Protein AF-0000000066094044 (afdb_homodimer)

pLDDT: mean 86.29, std 18.79, range [37.88, 98.88]

Secondary structure (DSSP, 8-state):
--HHHHHHHHHHHHHHHHHHHHHHTT-HHHHHHHHHHHHHHHHHHHHHHHHTT---HHHHHHHHHHHIIIIIIHHHHHHHHHTGGGSTTHHHHHHHHHHHHHHHHHHHHHHHHTT----BS--HHHHHHHHHHHHTT--HHHHHHHHHHHHHHHHS--B---HHHHHHHHHHHHHH-/--HHHHHHHHHHHHHHHHHHHHHHTT-HHHHHHHHHHHHHHHHHHHHHHHHTT---HHHHHHHHHHHIIIIIIHHHHHHHHHTGGGSTTHHHHHHHHHHHHHHHHHHHHHHHHTT----BS--HHHHHHHHHHHHTT--HHHHHHHHHHHHHHHHS--B---HHHHHHHHHHHHHH-

Radius of gyration: 19.98 Å; Cα contacts (8 Å, |Δi|>4): 552; chains: 2; bounding box: 44×56×62 Å

Solvent-accessible surface area (backbone atoms only — not comparable to full-atom values): 17127 Å² total; per-residue (Å²): 128,66,57,60,32,47,52,32,30,50,49,14,29,50,22,10,54,48,15,44,52,28,42,49,70,67,32,60,69,60,18,52,51,23,35,52,51,17,49,52,29,47,54,47,20,55,50,44,17,60,75,64,67,40,76,42,72,59,46,50,42,44,40,51,54,19,46,38,42,24,26,17,46,28,33,28,54,47,31,31,73,63,27,20,66,78,38,75,71,56,21,58,48,35,30,50,47,31,28,50,28,38,49,50,33,51,32,50,46,58,56,36,59,74,70,50,86,76,62,66,18,53,55,53,64,58,46,19,50,50,47,49,59,46,34,74,66,62,41,40,65,61,35,45,52,47,38,48,51,49,24,48,44,25,60,33,79,52,73,40,84,52,62,65,55,55,48,49,50,46,50,52,52,50,67,73,94,127,67,56,61,33,45,51,34,29,50,52,14,28,50,21,10,53,48,15,45,53,28,41,50,72,67,32,60,68,60,18,51,51,23,35,52,52,17,49,53,29,46,55,47,20,55,51,43,18,59,76,66,67,40,74,44,72,61,47,52,44,45,42,49,54,20,45,38,42,23,26,17,45,27,33,27,53,47,32,30,73,61,28,21,65,78,38,75,71,56,21,59,50,34,28,50,47,30,28,49,26,38,48,50,32,50,30,51,46,59,57,36,59,73,71,51,86,77,60,65,18,51,56,53,63,58,47,19,51,51,47,48,59,46,34,71,66,61,40,39,65,62,35,46,53,49,39,47,52,49,23,48,44,23,61,33,79,52,74,40,83,53,61,63,54,55,48,48,51,48,50,53,50,52,68,74,94

Foldseek 3Di:
DPCVLVVLLVQLLVLLVVLVVCVVVPNLVSNLVSLVVSLVSLVVSVVVCVVVVVDDLVSLVSNLNSLLSSQQQSLLSSLCSQALVVPPPLSVVLSVLRSVLSNVLSVVCSVVVVPPPQNFFDDSSVLSNVLSVQSVVNYNVSSSVSSVVSSCRSNDRPRDDPPPVVVVVVVVVVVVD/DPCVLVVLLVQLLVLLVVLVVCVVVPNLVSNLVSLVVSLVSLVVSVVVCVVVVVDDLVSLVSNLNSLLSSQQQSLLSSLCSQALVVPPPLSVVLSVLRSVLSNVLSVVVSVVVVPPPQNFFDDSSVLSNVLSVQSVVNYNVSSSVSSVVSSCRSNDRHRDDPPVVVVVVVVVVVVVD

InterPro domains:
  IPR000462 CDP-alcohol phosphatidyltransferase [PF01066] (4-140)
  IPR004533 CDP-diacylglycerol--serine O-phosphatidyltransferase [TIGR00473] (9-161)
  IPR043130 CDP-alcohol phosphatidyltransferase, transmembrane domain [G3DSA:1.20.120.1760] (1-161)
  IPR048254 CDP-alcohol phosphatidyltransferase, conserved site [PS00379] (45-67)
  IPR050324 CDP-alcohol phosphatidyltransferase class-I [PTHR14269] (3-135)

Organism: Bacillus subtilis (strain 168) (NCBI:txid224308)

Nearest PDB structures (foldseek):
  7b1k-assembly1_A  TM=8.646E-01  e=6.338E-07  Methanocaldococcus jannaschii DSM 2661
  6wmv-assembly1_A  TM=7.191E-01  e=2.765E-02  Archaeoglobus fulgidus
  6h59-assembly1_A  TM=6.937E-01  e=4.914E-02  Mycobacterium tuberculosis H37Rv
  6wm5-assembly1_A  TM=7.161E-01  e=1.008E-01  Archaeoglobus fulgidus
  6wmv-assembly1_C  TM=7.120E-01  e=1.164E-01  Archaeoglobus fulgidus

Sequence (354 aa):
MNYIPCMITIGNFICGLLAIHSLLYHNIHSAVLFIFTGMFLDFFDGMAARKLNAVSDMGRELDSFADLVTFGVAPSMLAYSVALYTLPFIGILCALTYSICGMLRLSKFNIEQSKLPTFIGMPIPFAGMCLVILSFTYNPILLAIGTCGLSYLMVSKIKFPHFKKHAAENLESGRWNMNYIPCMITIGNFICGLLAIHSLLYHNIHSAVLFIFTGMFLDFFDGMAARKLNAVSDMGRELDSFADLVTFGVAPSMLAYSVALYTLPFIGILCALTYSICGMLRLSKFNIEQSKLPTFIGMPIPFAGMCLVILSFTYNPILLAIGTCGLSYLMVSKIKFPHFKKHAAENLESGRWN

Structure (mmCIF, N/CA/C/O backbone):
data_AF-0000000066094044-model_v1
#
loop_
_entity.id
_entity.type
_entity.pdbx_description
1 polymer 'CDP-diacylglycerol--serine O-phosphatidyltransferase'
#
loop_
_atom_site.group_PDB
_atom_site.id
_atom_site.type_symbol
_atom_site.label_atom_id
_atom_site.label_alt_id
_atom_site.label_comp_id
_atom_site.label_asym_id
_atom_site.label_entity_id
_atom_site.label_seq_id
_atom_site.pdbx_PDB_ins_code
_atom_site.Cartn_x
_atom_site.Cartn_y
_atom_site.Cartn_z
_atom_site.occupancy
_atom_site.B_iso_or_equiv
_atom_site.auth_seq_id
_atom_site.auth_comp_id
_atom_site.auth_asym_id
_atom_site.auth_atom_id
_atom_site.pdbx_PDB_model_num
ATOM 1 N N . MET A 1 1 ? -13.07 21.734 -4.461 1 50.41 1 MET A N 1
ATOM 2 C CA . MET A 1 1 ? -11.922 20.844 -4.566 1 50.41 1 MET A CA 1
ATOM 3 C C . MET A 1 1 ? -11.781 20.297 -5.984 1 50.41 1 MET A C 1
ATOM 5 O O . MET A 1 1 ? -12.758 19.812 -6.562 1 50.41 1 MET A O 1
ATOM 9 N N . ASN A 1 2 ? -10.891 20.828 -6.793 1 64.19 2 ASN A N 1
ATOM 10 C CA . ASN A 1 2 ? -10.734 20.312 -8.148 1 64.19 2 ASN A CA 1
ATOM 11 C C . ASN A 1 2 ? -10.453 18.812 -8.148 1 64.19 2 ASN A C 1
ATOM 13 O O . ASN A 1 2 ? -9.469 18.359 -7.559 1 64.19 2 ASN A O 1
ATOM 17 N N . TYR A 1 3 ? -11.438 18.016 -8.508 1 83.31 3 TYR A N 1
ATOM 18 C CA . TYR A 1 3 ? -11.555 16.562 -8.398 1 83.31 3 TYR A CA 1
ATOM 19 C C . TYR A 1 3 ? -10.719 15.867 -9.453 1 83.31 3 TYR A C 1
ATOM 21 O O . TYR A 1 3 ? -10.43 14.672 -9.336 1 83.31 3 TYR A O 1
ATOM 29 N N . ILE A 1 4 ? -10.203 16.703 -10.367 1 84.81 4 ILE A N 1
ATOM 30 C CA . ILE A 1 4 ? -9.555 16.078 -11.516 1 84.81 4 ILE A CA 1
ATOM 31 C C . ILE A 1 4 ? -8.227 15.461 -11.094 1 84.81 4 ILE A C 1
ATOM 33 O O . ILE A 1 4 ? -7.996 14.273 -11.305 1 84.81 4 ILE A O 1
ATOM 37 N N . PRO A 1 5 ? -7.445 16.266 -10.445 1 87.25 5 PRO A N 1
ATOM 38 C CA . PRO A 1 5 ? -6.184 15.664 -10.023 1 87.25 5 PRO A CA 1
ATOM 39 C C . PRO A 1 5 ? -6.379 14.477 -9.094 1 87.25 5 PRO A C 1
ATOM 41 O O . PRO A 1 5 ? -5.648 13.484 -9.18 1 87.25 5 PRO A O 1
ATOM 44 N N . CYS A 1 6 ? -7.355 14.492 -8.25 1 91.88 6 CYS A N 1
ATOM 45 C CA . CYS A 1 6 ? -7.625 13.406 -7.316 1 91.88 6 CYS A CA 1
ATOM 46 C C . CYS A 1 6 ? -8.062 12.148 -8.055 1 91.88 6 CYS A C 1
ATOM 48 O O . CYS A 1 6 ? -7.672 11.039 -7.688 1 91.88 6 CYS A O 1
ATOM 50 N N . MET A 1 7 ? -8.828 12.359 -9.094 1 93.62 7 MET A N 1
ATOM 51 C CA . MET A 1 7 ? -9.297 11.219 -9.883 1 93.62 7 MET A CA 1
ATOM 52 C C . MET A 1 7 ? -8.133 10.555 -10.617 1 93.62 7 MET A C 1
ATOM 54 O O . MET A 1 7 ? -8.078 9.328 -10.719 1 93.62 7 MET A O 1
ATOM 58 N N . ILE A 1 8 ? -7.23 11.32 -11.102 1 95.44 8 ILE A N 1
ATOM 59 C CA . ILE A 1 8 ? -6.059 10.789 -11.797 1 95.44 8 ILE A CA 1
ATOM 60 C C . ILE A 1 8 ? -5.184 10.023 -10.805 1 95.44 8 ILE A C 1
ATOM 62 O O . ILE A 1 8 ? -4.672 8.945 -11.125 1 95.44 8 ILE A O 1
ATOM 66 N N . THR A 1 9 ? -5.07 10.57 -9.594 1 96.81 9 THR A N 1
ATOM 67 C CA . THR A 1 9 ? -4.293 9.914 -8.547 1 96.81 9 THR A CA 1
ATOM 68 C C . THR A 1 9 ? -4.91 8.562 -8.188 1 96.81 9 THR A C 1
ATOM 70 O O . THR A 1 9 ? -4.195 7.578 -7.992 1 96.81 9 THR A O 1
ATOM 73 N N . ILE A 1 10 ? -6.254 8.539 -8.125 1 97.75 10 ILE A N 1
ATOM 74 C CA . ILE A 1 10 ? -6.945 7.281 -7.863 1 97.75 10 ILE A CA 1
ATOM 75 C C . ILE A 1 10 ? -6.66 6.289 -8.992 1 97.75 10 ILE A C 1
ATOM 77 O O . ILE A 1 10 ? -6.488 5.094 -8.742 1 97.75 10 ILE A O 1
ATOM 81 N N . GLY A 1 11 ? -6.613 6.773 -10.211 1 98.19 11 GLY A N 1
ATOM 82 C CA . GLY A 1 11 ? -6.203 5.938 -11.328 1 98.19 11 GLY A CA 1
ATOM 83 C C . GLY A 1 11 ? -4.828 5.328 -11.148 1 98.19 11 GLY A C 1
ATOM 84 O O . GLY A 1 11 ? -4.621 4.148 -11.445 1 98.19 11 GLY A O 1
ATOM 85 N N . ASN A 1 12 ? -3.855 6.148 -10.727 1 98.44 12 ASN A N 1
ATOM 86 C CA . ASN A 1 12 ? -2.521 5.652 -10.406 1 98.44 12 ASN A CA 1
ATOM 87 C C . ASN A 1 12 ? -2.574 4.539 -9.359 1 98.44 12 ASN A C 1
ATOM 89 O O . ASN A 1 12 ? -1.95 3.492 -9.531 1 98.44 12 ASN A O 1
ATOM 93 N N . PHE A 1 13 ? -3.363 4.762 -8.328 1 98.69 13 PHE A N 1
ATOM 94 C CA . PHE A 1 13 ? -3.518 3.777 -7.262 1 98.69 13 PHE A CA 1
ATOM 95 C C . PHE A 1 13 ? -4.09 2.473 -7.805 1 98.69 13 PHE A C 1
ATOM 97 O O . PHE A 1 13 ? -3.604 1.39 -7.473 1 98.69 13 PHE A O 1
ATOM 104 N N . ILE A 1 14 ? -5.059 2.547 -8.641 1 98.81 14 ILE A N 1
ATOM 105 C CA . ILE A 1 14 ? -5.684 1.385 -9.266 1 98.81 14 ILE A CA 1
ATOM 106 C C . ILE A 1 14 ? -4.645 0.617 -10.078 1 98.81 14 ILE A C 1
ATOM 108 O O . ILE A 1 14 ? -4.609 -0.615 -10.047 1 98.81 14 ILE A O 1
ATOM 112 N N . CYS A 1 15 ? -3.832 1.297 -10.797 1 98.81 15 CYS A N 1
ATOM 113 C CA . CYS A 1 15 ? -2.779 0.647 -11.57 1 98.81 15 CYS A CA 1
ATOM 114 C C . CYS A 1 15 ? -1.848 -0.146 -10.664 1 98.81 15 CYS A C 1
ATOM 116 O O . CYS A 1 15 ? -1.45 -1.264 -11 1 98.81 15 CYS A O 1
ATOM 118 N N . GLY A 1 16 ? -1.492 0.469 -9.523 1 98.81 16 GLY A N 1
ATOM 119 C CA . GLY A 1 16 ? -0.676 -0.249 -8.562 1 98.81 16 GLY A CA 1
ATOM 120 C C . GLY A 1 16 ? -1.328 -1.523 -8.062 1 98.81 16 GLY A C 1
ATOM 121 O O . GLY A 1 16 ? -0.684 -2.572 -7.992 1 98.81 16 GLY A O 1
ATOM 122 N N . LEU A 1 17 ? -2.611 -1.467 -7.719 1 98.81 17 LEU A N 1
ATOM 123 C CA . LEU A 1 17 ? -3.359 -2.627 -7.246 1 98.81 17 LEU A CA 1
ATOM 124 C C . LEU A 1 17 ? -3.434 -3.701 -8.328 1 98.81 17 LEU A C 1
ATOM 126 O O . LEU A 1 17 ? -3.258 -4.887 -8.047 1 98.81 17 LEU A O 1
ATOM 130 N N . LEU A 1 18 ? -3.668 -3.264 -9.516 1 98.69 18 LEU A N 1
ATOM 131 C CA . LEU A 1 18 ? -3.775 -4.203 -10.625 1 98.69 18 LEU A CA 1
ATOM 132 C C . LEU A 1 18 ? -2.424 -4.844 -10.93 1 98.69 18 LEU A C 1
ATOM 134 O O . LEU A 1 18 ? -2.359 -6.004 -11.344 1 98.69 18 LEU A O 1
ATOM 138 N N . ALA A 1 19 ? -1.365 -4.051 -10.766 1 98.81 19 ALA A N 1
ATOM 139 C CA . ALA A 1 19 ? -0.035 -4.637 -10.914 1 98.81 19 ALA A CA 1
ATOM 140 C C . ALA A 1 19 ? 0.173 -5.785 -9.93 1 98.81 19 ALA A C 1
ATOM 142 O O . ALA A 1 19 ? 0.632 -6.863 -10.32 1 98.81 19 ALA A O 1
ATOM 143 N N . ILE A 1 20 ? -0.191 -5.594 -8.688 1 98.56 20 ILE A N 1
ATOM 144 C CA . ILE A 1 20 ? -0.069 -6.629 -7.668 1 98.56 20 ILE A CA 1
ATOM 145 C C . ILE A 1 20 ? -0.978 -7.805 -8.016 1 98.56 20 ILE A C 1
ATOM 147 O O . ILE A 1 20 ? -0.569 -8.969 -7.918 1 98.56 20 ILE A O 1
ATOM 151 N N . HIS A 1 21 ? -2.172 -7.461 -8.461 1 97.56 21 HIS A N 1
ATOM 152 C CA . HIS A 1 21 ? -3.102 -8.5 -8.891 1 97.56 21 HIS A CA 1
ATOM 153 C C . HIS A 1 21 ? -2.506 -9.344 -10.016 1 97.56 21 HIS A C 1
ATOM 155 O O . HIS A 1 21 ? -2.629 -10.57 -10.008 1 97.56 21 HIS A O 1
ATOM 161 N N . SER A 1 22 ? -1.901 -8.727 -10.984 1 98.19 22 SER A N 1
ATOM 162 C CA . SER A 1 22 ? -1.275 -9.438 -12.094 1 98.19 22 SER A CA 1
ATOM 163 C C . SER A 1 22 ? -0.202 -10.398 -11.609 1 98.19 22 SER A C 1
ATOM 165 O O . SER A 1 22 ? -0.035 -11.484 -12.164 1 98.19 22 SER A O 1
ATOM 167 N N . LEU A 1 23 ? 0.478 -10 -10.578 1 98.12 23 LEU A N 1
ATOM 168 C CA . LEU A 1 23 ? 1.57 -10.812 -10.055 1 98.12 23 LEU A CA 1
ATOM 169 C C . LEU A 1 23 ? 1.034 -12.039 -9.328 1 98.12 23 LEU A C 1
ATOM 171 O O . LEU A 1 23 ? 1.738 -13.047 -9.188 1 98.12 23 LEU A O 1
ATOM 175 N N . LEU A 1 24 ? -0.269 -12.008 -8.805 1 95.94 24 LEU A N 1
ATOM 176 C CA . LEU A 1 24 ? -0.899 -13.172 -8.188 1 95.94 24 LEU A CA 1
ATOM 177 C C . LEU A 1 24 ? -1.004 -14.32 -9.188 1 95.94 24 LEU A C 1
ATOM 179 O O . LEU A 1 24 ? -1.017 -15.484 -8.789 1 95.94 24 LEU A O 1
ATOM 183 N N . TYR A 1 25 ? -1.048 -13.961 -10.445 1 94.88 25 TYR A N 1
ATOM 184 C CA . TYR A 1 25 ? -1.154 -14.969 -11.5 1 94.88 25 TYR A CA 1
ATOM 185 C C . TYR A 1 25 ? 0.136 -15.047 -12.305 1 94.88 25 TYR A C 1
ATOM 187 O O . TYR A 1 25 ? 0.138 -15.547 -13.438 1 94.88 25 TYR A O 1
ATOM 195 N N . HIS A 1 26 ? 1.149 -14.438 -11.859 1 95.5 26 HIS A N 1
ATOM 196 C CA . HIS A 1 26 ? 2.502 -14.484 -12.406 1 95.5 26 HIS A CA 1
ATOM 197 C C . HIS A 1 26 ? 2.553 -13.898 -13.812 1 95.5 26 HIS A C 1
ATOM 199 O O . HIS A 1 26 ? 3.305 -14.375 -14.664 1 95.5 26 HIS A O 1
ATOM 205 N N . ASN A 1 27 ? 1.646 -12.977 -14 1 97.69 27 ASN A N 1
ATOM 206 C CA . ASN A 1 27 ? 1.696 -12.219 -15.25 1 97.69 27 ASN A CA 1
ATOM 207 C C . ASN A 1 27 ? 2.586 -10.984 -15.117 1 97.69 27 ASN A C 1
ATOM 209 O O . ASN A 1 27 ? 2.098 -9.891 -14.828 1 97.69 27 ASN A O 1
ATOM 213 N N . ILE A 1 28 ? 3.854 -11.195 -15.438 1 97.94 28 ILE A N 1
ATOM 214 C CA . ILE A 1 28 ? 4.875 -10.172 -15.25 1 97.94 28 ILE A CA 1
ATOM 215 C C . ILE A 1 28 ? 4.645 -9.023 -16.234 1 97.94 28 ILE A C 1
ATOM 217 O O . ILE A 1 28 ? 4.762 -7.852 -15.859 1 97.94 28 ILE A O 1
ATOM 221 N N . HIS A 1 29 ? 4.254 -9.383 -17.484 1 97.88 29 HIS A N 1
ATOM 222 C CA . HIS A 1 29 ? 4.066 -8.375 -18.516 1 97.88 29 HIS A CA 1
ATOM 223 C C . HIS A 1 29 ? 2.98 -7.379 -18.125 1 97.88 29 HIS A C 1
ATOM 225 O O . HIS A 1 29 ? 3.186 -6.164 -18.203 1 97.88 29 HIS A O 1
ATOM 231 N N . SER A 1 30 ? 1.828 -7.859 -17.688 1 98.44 30 SER A N 1
ATOM 232 C CA . SER A 1 30 ? 0.734 -6.984 -17.281 1 98.44 30 SER A CA 1
ATOM 233 C C . SER A 1 30 ? 1.126 -6.141 -16.078 1 98.44 30 SER A C 1
ATOM 235 O O . SER A 1 30 ? 0.749 -4.973 -15.977 1 98.44 30 SER A O 1
ATOM 237 N N . ALA A 1 31 ? 1.854 -6.746 -15.141 1 98.69 31 ALA A N 1
ATOM 238 C CA . ALA A 1 31 ?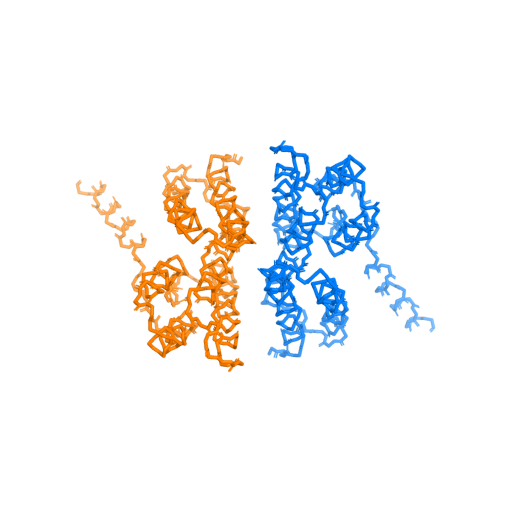 2.293 -6.012 -13.961 1 98.69 31 ALA A CA 1
ATOM 239 C C . ALA A 1 31 ? 3.154 -4.812 -14.344 1 98.69 31 ALA A C 1
ATOM 241 O O . ALA A 1 31 ? 2.947 -3.703 -13.844 1 98.69 31 ALA A O 1
ATOM 242 N N . VAL A 1 32 ? 4.062 -5.039 -15.258 1 98.56 32 VAL A N 1
ATOM 243 C CA . VAL A 1 32 ? 4.961 -3.982 -15.711 1 98.56 32 VAL A CA 1
ATOM 244 C C . VAL A 1 32 ? 4.152 -2.883 -16.406 1 98.56 32 VAL A C 1
ATOM 246 O O . VAL A 1 32 ? 4.379 -1.694 -16.156 1 98.56 32 VAL A O 1
ATOM 249 N N . LEU A 1 33 ? 3.248 -3.285 -17.219 1 98.62 33 LEU A N 1
ATOM 250 C CA . LEU A 1 33 ? 2.412 -2.328 -17.938 1 98.62 33 LEU A CA 1
ATOM 251 C C . LEU A 1 33 ? 1.634 -1.45 -16.969 1 98.62 33 LEU A C 1
ATOM 253 O O . LEU A 1 33 ? 1.537 -0.236 -17.156 1 98.62 33 LEU A O 1
ATOM 257 N N . PHE A 1 34 ? 1.088 -2.033 -15.93 1 98.81 34 PHE A N 1
ATOM 258 C CA . PHE A 1 34 ? 0.302 -1.281 -14.961 1 98.81 34 PHE A CA 1
ATOM 259 C C . PHE A 1 34 ? 1.189 -0.328 -14.164 1 98.81 34 PHE A C 1
ATOM 261 O O . PHE A 1 34 ? 0.784 0.794 -13.859 1 98.81 34 PHE A O 1
ATOM 268 N N . ILE A 1 35 ? 2.432 -0.787 -13.805 1 98.69 35 ILE A N 1
ATOM 269 C CA . ILE A 1 35 ? 3.34 0.085 -13.062 1 98.69 35 ILE A CA 1
ATOM 270 C C . ILE A 1 35 ? 3.705 1.294 -13.93 1 98.69 35 ILE A C 1
ATOM 272 O O . ILE A 1 35 ? 3.68 2.432 -13.453 1 98.69 35 ILE A O 1
ATOM 276 N N . PHE A 1 36 ? 3.953 1.054 -15.219 1 98.31 36 PHE A N 1
ATOM 277 C CA . PHE A 1 36 ? 4.309 2.139 -16.125 1 98.31 36 PHE A CA 1
ATOM 278 C C . PHE A 1 36 ? 3.123 3.072 -16.344 1 98.31 36 PHE A C 1
ATOM 280 O O . PHE A 1 36 ? 3.287 4.293 -16.391 1 98.31 36 PHE A O 1
ATOM 287 N N . THR A 1 37 ? 1.974 2.516 -16.547 1 98.56 37 THR A N 1
ATOM 288 C CA . THR A 1 37 ? 0.775 3.336 -16.672 1 98.56 37 THR A CA 1
ATOM 289 C C . THR A 1 37 ? 0.553 4.188 -15.43 1 98.56 37 THR A C 1
ATOM 291 O O . THR A 1 37 ? 0.172 5.355 -15.531 1 98.56 37 THR A O 1
ATOM 294 N N . GLY A 1 38 ? 0.779 3.541 -14.242 1 98.38 38 GLY A N 1
ATOM 295 C CA . GLY A 1 38 ? 0.684 4.297 -13 1 98.38 38 GLY A CA 1
ATOM 296 C C . GLY A 1 38 ? 1.641 5.473 -12.945 1 98.38 38 GLY A C 1
ATOM 297 O O . GLY A 1 38 ? 1.287 6.543 -12.453 1 98.38 38 GLY A O 1
ATOM 298 N N . MET A 1 39 ? 2.838 5.273 -13.445 1 97.12 39 MET A N 1
ATOM 299 C CA . MET A 1 39 ? 3.818 6.352 -13.484 1 97.12 39 MET A CA 1
ATOM 300 C C . MET A 1 39 ? 3.334 7.5 -14.367 1 97.12 39 MET A C 1
ATOM 302 O O . MET A 1 39 ? 3.518 8.672 -14.023 1 97.12 39 MET A O 1
ATOM 306 N N . PHE A 1 40 ? 2.77 7.148 -15.469 1 96.94 40 PHE A N 1
ATOM 307 C CA . PHE A 1 40 ? 2.225 8.141 -16.375 1 96.94 40 PHE A CA 1
ATOM 308 C C . PHE A 1 40 ? 1.111 8.938 -15.711 1 96.94 40 PHE A C 1
ATOM 310 O O . PHE A 1 40 ? 1.066 10.172 -15.82 1 96.94 40 PHE A O 1
ATOM 317 N N . LEU A 1 41 ? 0.236 8.32 -15.047 1 97.38 41 LEU A N 1
ATOM 318 C CA . LEU A 1 41 ? -0.859 8.984 -14.344 1 97.38 41 LEU A CA 1
ATOM 319 C C . LEU A 1 41 ? -0.33 9.875 -13.227 1 97.38 41 LEU A C 1
ATOM 321 O O . LEU A 1 41 ? -0.852 10.969 -12.992 1 97.38 41 LEU A O 1
ATOM 325 N N . ASP A 1 42 ? 0.695 9.328 -12.57 1 95.56 42 ASP A N 1
ATOM 326 C CA . ASP A 1 42 ? 1.317 10.102 -11.5 1 95.56 42 ASP A CA 1
ATOM 327 C C . ASP A 1 42 ? 1.872 11.422 -12.039 1 95.56 42 ASP A C 1
ATOM 329 O O . ASP A 1 42 ? 1.696 12.477 -11.414 1 95.56 42 ASP A O 1
ATOM 333 N N . PHE A 1 43 ? 2.5 11.352 -13.148 1 91.88 43 PHE A N 1
ATOM 334 C CA . PHE A 1 43 ? 3.064 12.531 -13.805 1 91.88 43 PHE A CA 1
ATOM 335 C C . PHE A 1 43 ? 1.969 13.523 -14.172 1 91.88 43 PHE A C 1
ATOM 337 O O . PHE A 1 43 ? 2.113 14.727 -13.938 1 91.88 43 PHE A O 1
ATOM 344 N N . PHE A 1 44 ? 0.902 13.062 -14.586 1 92.38 44 PHE A N 1
ATOM 345 C CA . PHE A 1 44 ? -0.184 13.914 -15.055 1 92.38 44 PHE A CA 1
ATOM 346 C C . PHE A 1 44 ? -0.943 14.516 -13.883 1 92.38 44 PHE A C 1
ATOM 348 O O . PHE A 1 44 ? -1.428 15.648 -13.969 1 92.38 44 PHE A O 1
ATOM 355 N N . ASP A 1 45 ? -1.101 13.742 -12.859 1 89.88 45 ASP A N 1
ATOM 356 C CA . ASP A 1 45 ? -1.85 14.297 -11.742 1 89.88 45 ASP A CA 1
ATOM 357 C C . ASP A 1 45 ? -1.072 15.43 -11.07 1 89.88 45 ASP A C 1
ATOM 359 O O . ASP A 1 45 ? -1.666 16.406 -10.594 1 89.88 45 ASP A O 1
ATOM 363 N N . GLY A 1 46 ? 0.25 15.266 -11 1 84.75 46 GLY A N 1
ATOM 364 C CA . GLY A 1 46 ? 1.063 16.375 -10.508 1 84.75 46 GLY A CA 1
ATOM 365 C C . GLY A 1 46 ? 0.972 17.609 -11.367 1 84.75 46 GLY A C 1
ATOM 366 O O . GLY A 1 46 ? 0.812 18.719 -10.852 1 84.75 46 GLY A O 1
ATOM 367 N N . MET A 1 47 ? 1.026 17.438 -12.656 1 84.94 47 MET A N 1
ATOM 368 C CA . MET A 1 47 ? 0.931 18.547 -13.609 1 84.94 47 MET A CA 1
ATOM 369 C C . MET A 1 47 ? -0.439 19.219 -13.539 1 84.94 47 MET A C 1
ATOM 371 O O . MET A 1 47 ? -0.537 20.438 -13.508 1 84.94 47 MET A O 1
ATOM 375 N N . ALA A 1 48 ? -1.438 18.359 -13.438 1 82.94 48 ALA A N 1
ATOM 376 C CA . ALA A 1 48 ? -2.807 18.859 -13.375 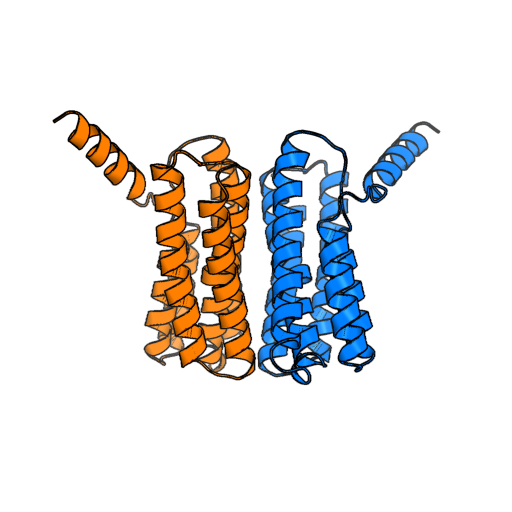1 82.94 48 ALA A CA 1
ATOM 377 C C . ALA A 1 48 ? -3.037 19.656 -12.086 1 82.94 48 ALA A C 1
ATOM 379 O O . ALA A 1 48 ? -3.695 20.703 -12.102 1 82.94 48 ALA A O 1
ATOM 380 N N . ALA A 1 49 ? -2.51 19.234 -11.031 1 81.25 49 ALA A N 1
ATOM 381 C CA . ALA A 1 49 ? -2.678 19.922 -9.75 1 81.25 49 ALA A CA 1
ATOM 382 C C . ALA A 1 49 ? -2.037 21.297 -9.781 1 81.25 49 ALA A C 1
ATOM 384 O O . ALA A 1 49 ? -2.604 22.266 -9.258 1 81.25 49 ALA A O 1
ATOM 385 N N . ARG A 1 50 ? -0.927 21.359 -10.445 1 81.38 50 ARG A N 1
ATOM 386 C CA . ARG A 1 50 ? -0.21 22.625 -10.531 1 81.38 50 ARG A CA 1
ATOM 387 C C . ARG A 1 50 ? -0.889 23.578 -11.523 1 81.38 50 ARG A C 1
ATOM 389 O O . ARG A 1 50 ? -1.091 24.75 -11.219 1 81.38 50 ARG A O 1
ATOM 396 N N . LYS A 1 51 ? -1.249 23.109 -12.586 1 84.88 51 LYS A N 1
ATOM 397 C CA . LYS A 1 51 ? -1.844 23.906 -13.648 1 84.88 51 LYS A CA 1
ATOM 398 C C . LYS A 1 51 ? -3.209 24.453 -13.227 1 84.88 51 LYS A C 1
ATOM 400 O O . LYS A 1 51 ? -3.574 25.578 -13.578 1 84.88 51 LYS A O 1
ATOM 405 N N . LEU A 1 52 ? -3.926 23.609 -12.484 1 85.31 52 LEU A N 1
ATOM 406 C CA . LEU A 1 52 ? -5.273 24 -12.078 1 85.31 52 LEU A CA 1
ATOM 407 C C . LEU A 1 52 ? -5.258 24.688 -10.719 1 85.31 52 LEU A C 1
ATOM 409 O O . LEU A 1 52 ? -6.312 25.016 -10.172 1 85.31 52 LEU A O 1
ATOM 413 N N . ASN A 1 53 ? -4.074 24.844 -10.188 1 81.38 53 ASN A N 1
ATOM 414 C CA . ASN A 1 53 ? -3.93 25.406 -8.852 1 81.38 53 ASN A CA 1
ATOM 415 C C . ASN A 1 53 ? -4.762 24.641 -7.832 1 81.38 53 ASN A C 1
ATOM 417 O O . ASN A 1 53 ? -5.48 25.234 -7.027 1 81.38 53 ASN A O 1
ATOM 421 N N . ALA A 1 54 ? -4.844 23.469 -7.992 1 79.25 54 ALA A N 1
ATOM 422 C CA . ALA A 1 54 ? -5.664 22.578 -7.16 1 79.25 54 ALA A CA 1
ATOM 423 C C . ALA A 1 54 ? -4.793 21.75 -6.223 1 79.25 54 ALA A C 1
ATOM 425 O O . ALA A 1 54 ? -5.09 20.578 -5.965 1 79.25 54 ALA A O 1
ATOM 426 N N . VAL A 1 55 ? -3.68 22.344 -5.867 1 76.06 55 VAL A N 1
ATOM 427 C CA . VAL A 1 55 ? -2.852 21.672 -4.871 1 76.06 55 VAL A CA 1
ATOM 428 C C . VAL A 1 55 ? -3.555 21.688 -3.514 1 76.06 55 VAL A C 1
ATOM 430 O O . VAL A 1 55 ? -3.947 22.766 -3.029 1 76.06 55 VAL A O 1
ATOM 433 N N . SER A 1 56 ? -3.988 20.531 -3.07 1 83.88 56 SER A N 1
ATOM 434 C CA . SER A 1 56 ? -4.727 20.422 -1.817 1 83.88 56 SER A CA 1
ATOM 435 C C . SER A 1 56 ? -4.086 19.391 -0.886 1 83.88 56 SER A C 1
ATOM 437 O O . SER A 1 56 ? -3.314 18.547 -1.33 1 83.88 56 SER A O 1
ATOM 439 N N . ASP A 1 57 ? -4.379 19.469 0.335 1 85.81 57 ASP A N 1
ATOM 440 C CA . ASP A 1 57 ? -3.887 18.516 1.326 1 85.81 57 ASP A CA 1
ATOM 441 C C . ASP A 1 57 ? -4.402 17.109 1.038 1 85.81 57 ASP A C 1
ATOM 443 O O . ASP A 1 57 ? -3.666 16.141 1.193 1 85.81 57 ASP A O 1
ATOM 447 N N . MET A 1 58 ? -5.613 17.062 0.598 1 89 58 MET A N 1
ATOM 448 C CA . MET A 1 58 ? -6.203 15.773 0.247 1 89 58 MET A CA 1
ATOM 449 C C . MET A 1 58 ? -5.457 15.125 -0.914 1 89 58 MET A C 1
ATOM 451 O O . MET A 1 58 ? -5.148 13.93 -0.873 1 89 58 MET A O 1
ATOM 455 N N . GLY A 1 59 ? -5.219 15.898 -1.878 1 89.88 59 GLY A N 1
ATOM 456 C CA . GLY A 1 59 ? -4.48 15.398 -3.027 1 89.88 59 GLY A CA 1
ATOM 457 C C . GLY A 1 59 ? -3.088 14.906 -2.674 1 89.88 59 GLY A C 1
ATOM 458 O O . GLY A 1 59 ? -2.625 13.898 -3.211 1 89.88 59 GLY A O 1
ATOM 459 N N . ARG A 1 60 ? -2.457 15.578 -1.821 1 89.88 60 ARG A N 1
ATOM 460 C CA . ARG A 1 60 ? -1.115 15.203 -1.382 1 89.88 60 ARG A CA 1
ATOM 461 C C . ARG A 1 60 ? -1.13 13.859 -0.659 1 89.88 60 ARG A C 1
ATOM 463 O O . ARG A 1 60 ? -0.281 13 -0.914 1 89.88 60 ARG A O 1
ATOM 470 N N . GLU A 1 61 ? -2.078 13.695 0.201 1 92.31 61 GLU A N 1
ATOM 471 C CA . GLU A 1 61 ? -2.211 12.43 0.926 1 92.31 61 GLU A CA 1
ATOM 472 C C . GLU A 1 61 ? -2.51 11.281 -0.024 1 92.31 61 GLU A C 1
ATOM 474 O O . GLU A 1 61 ? -1.866 10.227 0.042 1 92.31 61 GLU A O 1
ATOM 479 N N . LEU A 1 62 ? -3.436 11.539 -0.885 1 95.44 62 LEU A N 1
ATOM 480 C CA . LEU A 1 62 ? -3.809 10.508 -1.849 1 95.44 62 LEU A CA 1
ATOM 481 C C . LEU A 1 62 ? -2.615 10.117 -2.715 1 95.44 62 LEU A C 1
ATOM 483 O O . LEU A 1 62 ? -2.383 8.938 -2.961 1 95.44 62 LEU A O 1
ATOM 487 N N . ASP A 1 63 ? -1.925 11.148 -3.105 1 94.62 63 ASP A N 1
ATOM 488 C CA . ASP A 1 63 ? -0.771 10.945 -3.977 1 94.62 63 ASP A CA 1
ATOM 489 C C . ASP A 1 63 ? 0.288 10.086 -3.291 1 94.62 63 ASP A C 1
ATOM 491 O O . ASP A 1 63 ? 0.845 9.172 -3.906 1 94.62 63 ASP A O 1
ATOM 495 N N . SER A 1 64 ? 0.515 10.281 -2.076 1 96.19 64 SER A N 1
ATOM 496 C CA . SER A 1 64 ? 1.529 9.539 -1.337 1 96.19 64 SER A CA 1
ATOM 497 C C . SER A 1 64 ? 1.129 8.078 -1.171 1 96.19 64 SER A C 1
ATOM 499 O O . SER A 1 64 ? 1.969 7.18 -1.284 1 96.19 64 SER A O 1
ATOM 501 N N . PHE A 1 65 ? -0.146 7.789 -0.911 1 97.94 65 PHE A N 1
ATOM 502 C CA . PHE A 1 65 ? -0.639 6.422 -0.786 1 97.94 65 PHE A CA 1
ATOM 503 C C . PHE A 1 65 ? -0.52 5.684 -2.113 1 97.94 65 PHE A C 1
ATOM 505 O O . PHE A 1 65 ? -0.072 4.535 -2.15 1 97.94 65 PHE A O 1
ATOM 512 N N . ALA A 1 66 ? -0.955 6.391 -3.129 1 98.38 66 ALA A N 1
ATOM 513 C CA . ALA A 1 66 ? -0.875 5.793 -4.461 1 98.38 66 ALA A CA 1
ATOM 514 C C . ALA A 1 66 ? 0.57 5.469 -4.828 1 98.38 66 ALA A C 1
ATOM 516 O O . ALA A 1 66 ? 0.863 4.371 -5.309 1 98.38 66 ALA A O 1
ATOM 517 N N . ASP A 1 67 ? 1.442 6.445 -4.559 1 98 67 ASP A N 1
ATOM 518 C CA . ASP A 1 67 ? 2.855 6.273 -4.883 1 98 67 ASP A CA 1
ATOM 519 C C . ASP A 1 67 ? 3.451 5.082 -4.133 1 98 67 ASP A C 1
ATOM 521 O O . ASP A 1 67 ? 4.262 4.336 -4.688 1 98 67 ASP A O 1
ATOM 525 N N . LEU A 1 68 ? 3.072 4.871 -2.914 1 98.62 68 LEU A N 1
ATOM 526 C CA . LEU A 1 68 ? 3.609 3.758 -2.139 1 98.62 68 LEU A CA 1
ATOM 527 C C . LEU A 1 68 ? 3.221 2.422 -2.764 1 98.62 68 LEU A C 1
ATOM 529 O O . LEU A 1 68 ? 4.066 1.537 -2.92 1 98.62 68 LEU A O 1
ATOM 533 N N . VAL A 1 69 ? 1.977 2.283 -3.1 1 98.88 69 VAL A N 1
ATOM 534 C CA . VAL A 1 69 ? 1.491 1.009 -3.617 1 98.88 69 VAL A CA 1
ATOM 535 C C . VAL A 1 69 ? 2.051 0.772 -5.02 1 98.88 69 VAL A C 1
ATOM 537 O O . VAL A 1 69 ? 2.564 -0.309 -5.312 1 98.88 69 VAL A O 1
ATOM 540 N N . THR A 1 70 ? 2.02 1.789 -5.887 1 98.81 70 THR A N 1
ATOM 541 C CA . THR A 1 70 ? 2.357 1.644 -7.297 1 98.81 70 THR A CA 1
ATOM 542 C C . THR A 1 70 ? 3.869 1.567 -7.484 1 98.81 70 THR A C 1
ATOM 544 O O . THR A 1 70 ? 4.355 0.833 -8.344 1 98.81 70 THR A O 1
ATOM 547 N N . PHE A 1 71 ? 4.613 2.32 -6.656 1 98.56 71 PHE A N 1
ATOM 548 C CA . PHE A 1 71 ? 6.039 2.436 -6.934 1 98.56 71 PHE A CA 1
ATOM 549 C C . PHE A 1 71 ? 6.863 1.854 -5.789 1 98.56 71 PHE A C 1
ATOM 551 O O . PHE A 1 71 ? 8.078 1.712 -5.906 1 98.56 71 PHE A O 1
ATOM 558 N N . GLY A 1 72 ? 6.258 1.538 -4.707 1 98.56 72 GLY A N 1
ATOM 559 C CA . GLY A 1 72 ? 6.945 0.956 -3.564 1 98.56 72 GLY A CA 1
ATOM 560 C C . GLY A 1 72 ? 6.684 -0.53 -3.406 1 98.56 72 GLY A C 1
ATOM 561 O O . GLY A 1 72 ? 7.621 -1.326 -3.34 1 98.56 72 GLY A O 1
ATOM 562 N N . VAL A 1 73 ? 5.438 -0.896 -3.398 1 98.88 73 VAL A N 1
ATOM 563 C CA . VAL A 1 73 ? 5.039 -2.27 -3.109 1 98.88 73 VAL A CA 1
ATOM 564 C C . VAL A 1 73 ? 5.059 -3.094 -4.395 1 98.88 73 VAL A C 1
ATOM 566 O O . VAL A 1 73 ? 5.695 -4.148 -4.453 1 98.88 73 VAL A O 1
ATOM 569 N N . ALA A 1 74 ? 4.41 -2.607 -5.457 1 98.88 74 ALA A N 1
ATOM 570 C CA . ALA A 1 74 ? 4.246 -3.367 -6.691 1 98.88 74 ALA A CA 1
ATOM 571 C C . ALA A 1 74 ? 5.598 -3.707 -7.309 1 98.88 74 ALA A C 1
ATOM 573 O O . ALA A 1 74 ? 5.871 -4.871 -7.617 1 98.88 74 ALA A O 1
ATOM 574 N N . PRO A 1 75 ? 6.516 -2.75 -7.477 1 98.81 75 PRO A N 1
ATOM 575 C CA . PRO A 1 75 ? 7.805 -3.09 -8.086 1 98.81 75 PRO A CA 1
ATOM 576 C C . PRO A 1 75 ? 8.617 -4.066 -7.23 1 98.81 75 PRO A C 1
ATOM 578 O O . PRO A 1 75 ? 9.367 -4.883 -7.77 1 98.81 75 PRO A O 1
ATOM 581 N N . SER A 1 76 ? 8.508 -3.918 -5.938 1 98.62 76 SER A N 1
ATOM 582 C CA . SER A 1 76 ? 9.219 -4.84 -5.059 1 98.62 76 SER A CA 1
ATOM 583 C C . SER A 1 76 ? 8.719 -6.27 -5.23 1 98.62 76 SER A C 1
ATOM 585 O O . SER A 1 76 ? 9.516 -7.207 -5.285 1 98.62 76 SER A O 1
ATOM 587 N N . MET A 1 77 ? 7.438 -6.453 -5.293 1 98.44 77 MET A N 1
ATOM 588 C CA . MET A 1 77 ? 6.852 -7.77 -5.527 1 98.44 77 MET A CA 1
ATOM 589 C C . MET A 1 77 ? 7.238 -8.297 -6.902 1 98.44 77 MET A C 1
ATOM 591 O O . MET A 1 77 ? 7.473 -9.5 -7.066 1 98.44 77 MET A O 1
ATOM 595 N N . LEU A 1 78 ? 7.234 -7.402 -7.867 1 98.62 78 LEU A N 1
ATOM 596 C CA . LEU A 1 78 ? 7.648 -7.777 -9.211 1 98.62 78 LEU A CA 1
ATOM 597 C C . LEU A 1 78 ? 9.086 -8.273 -9.219 1 98.62 78 LEU A C 1
ATOM 599 O O . LEU A 1 78 ? 9.383 -9.336 -9.773 1 98.62 78 LEU A O 1
ATOM 603 N N . ALA A 1 79 ? 9.984 -7.496 -8.617 1 98.5 79 ALA A N 1
ATOM 604 C CA . ALA A 1 79 ? 11.391 -7.871 -8.562 1 98.5 79 ALA A CA 1
ATOM 605 C C . ALA A 1 79 ? 11.57 -9.242 -7.91 1 98.5 79 ALA A C 1
ATOM 607 O O . ALA A 1 79 ? 12.383 -10.047 -8.367 1 98.5 79 ALA A O 1
ATOM 608 N N . TYR A 1 80 ? 10.82 -9.445 -6.863 1 98 80 TYR A N 1
ATOM 609 C CA . TYR A 1 80 ? 10.898 -10.742 -6.195 1 98 80 TYR A CA 1
ATOM 610 C C . TYR A 1 80 ? 10.461 -11.867 -7.125 1 98 80 TYR A C 1
ATOM 612 O O . TYR A 1 80 ? 11.141 -12.891 -7.23 1 98 80 TYR A O 1
ATOM 620 N N . SER A 1 81 ? 9.344 -11.664 -7.844 1 97.19 81 SER A N 1
ATOM 621 C CA . SER A 1 81 ? 8.75 -12.688 -8.703 1 97.19 81 SER A CA 1
ATOM 622 C C . SER A 1 81 ? 9.633 -12.977 -9.914 1 97.19 81 SER A C 1
ATOM 624 O O . SER A 1 81 ? 9.586 -14.078 -10.469 1 97.19 81 SER A O 1
ATOM 626 N N . VAL A 1 82 ? 10.43 -12.031 -10.281 1 97.19 82 VAL A N 1
ATOM 627 C CA . VAL A 1 82 ? 11.211 -12.18 -11.508 1 97.19 82 VAL A CA 1
ATOM 628 C C . VAL A 1 82 ? 12.531 -12.891 -11.203 1 97.19 82 VAL A C 1
ATOM 630 O O . VAL A 1 82 ? 12.906 -13.828 -11.898 1 97.19 82 VAL A O 1
ATOM 633 N N . ALA A 1 83 ? 13.211 -12.43 -10.07 1 97 83 ALA A N 1
ATOM 634 C CA . ALA A 1 83 ? 14.547 -13.016 -9.945 1 97 83 ALA A CA 1
ATOM 635 C C . ALA A 1 83 ? 14.961 -13.133 -8.484 1 97 83 ALA A C 1
ATOM 637 O O . ALA A 1 83 ? 15.742 -14.008 -8.117 1 97 83 ALA A O 1
ATOM 638 N N . LEU A 1 84 ? 14.461 -12.312 -7.598 1 97.12 84 LEU A N 1
ATOM 639 C CA . LEU A 1 84 ? 14.938 -12.266 -6.219 1 97.12 84 LEU A CA 1
ATOM 640 C C . LEU A 1 84 ? 14.562 -13.539 -5.473 1 97.12 84 LEU A C 1
ATOM 642 O O . LEU A 1 84 ? 15.18 -13.875 -4.457 1 97.12 84 LEU A O 1
ATOM 646 N N . TYR A 1 85 ? 13.508 -14.18 -5.926 1 95.44 85 TYR A N 1
ATOM 647 C CA . TYR A 1 85 ? 13.062 -15.398 -5.266 1 95.44 85 TYR A CA 1
ATOM 648 C C . TYR A 1 85 ? 14.156 -16.453 -5.277 1 95.44 85 TYR A C 1
ATOM 650 O O . TYR A 1 85 ? 14.117 -17.406 -4.484 1 95.44 85 TYR A O 1
ATOM 658 N N . THR A 1 86 ? 15.188 -16.391 -6.172 1 96.44 86 THR A N 1
ATOM 659 C CA . THR A 1 86 ? 16.25 -17.375 -6.301 1 96.44 86 THR A CA 1
ATOM 660 C C . THR A 1 86 ? 17.281 -17.219 -5.191 1 96.44 86 THR A C 1
ATOM 662 O O . THR A 1 86 ? 18.125 -18.094 -4.977 1 96.44 86 THR A O 1
ATOM 665 N N . LEU A 1 87 ? 17.312 -16.047 -4.535 1 95.75 87 LEU A N 1
AT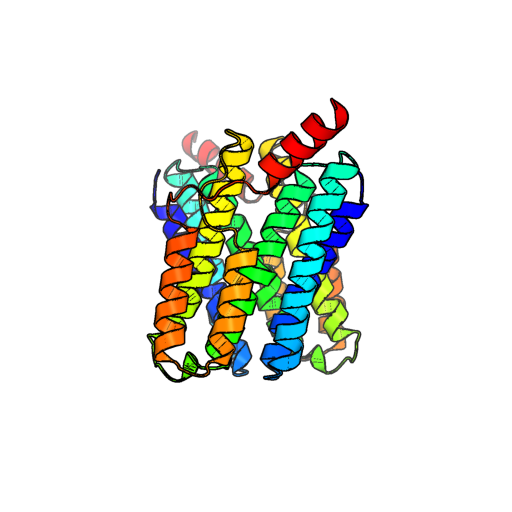OM 666 C CA . LEU A 1 87 ? 18.188 -15.805 -3.391 1 95.75 87 LEU A CA 1
ATOM 667 C C . LEU A 1 87 ? 17.422 -15.969 -2.08 1 95.75 87 LEU A C 1
ATOM 669 O O . LEU A 1 87 ? 16.859 -15.008 -1.559 1 95.75 87 LEU A O 1
ATOM 673 N N . PRO A 1 88 ? 17.5 -17.172 -1.557 1 88 88 PRO A N 1
ATOM 674 C CA . PRO A 1 88 ? 16.672 -17.422 -0.375 1 88 88 PRO A CA 1
ATOM 675 C C . PRO A 1 88 ? 16.953 -16.438 0.758 1 88 88 PRO A C 1
ATOM 677 O O . PRO A 1 88 ? 18.109 -16.047 0.983 1 88 88 PRO A O 1
ATOM 680 N N . PHE A 1 89 ? 16 -15.945 1.422 1 92.31 89 PHE A N 1
ATOM 681 C CA . PHE A 1 89 ? 16.016 -15.062 2.584 1 92.31 89 PHE A CA 1
ATOM 682 C C . PHE A 1 89 ? 16.5 -13.672 2.199 1 92.31 89 PHE A C 1
ATOM 684 O O . PHE A 1 89 ? 15.883 -12.672 2.568 1 92.31 89 PHE A O 1
ATOM 691 N N . ILE A 1 90 ? 17.594 -13.648 1.349 1 96.06 90 ILE A N 1
ATOM 692 C CA . ILE A 1 90 ? 18.156 -12.367 0.95 1 96.06 90 ILE A CA 1
ATOM 693 C C . ILE A 1 90 ? 17.188 -11.633 0.03 1 96.06 90 ILE A C 1
ATOM 695 O O . ILE A 1 90 ? 17.016 -10.422 0.136 1 96.06 90 ILE A O 1
ATOM 699 N N . GLY A 1 91 ? 16.609 -12.406 -0.896 1 97.25 91 GLY A N 1
ATOM 700 C CA . GLY A 1 91 ? 15.688 -11.82 -1.854 1 97.25 91 GLY A CA 1
ATOM 701 C C . GLY A 1 91 ? 14.5 -11.133 -1.197 1 97.25 91 GLY A C 1
ATOM 702 O O . GLY A 1 91 ? 14.156 -10 -1.547 1 97.25 91 GLY A O 1
ATOM 703 N N . ILE A 1 92 ? 13.898 -11.852 -0.236 1 97 92 ILE A N 1
ATOM 704 C CA . ILE A 1 92 ? 12.727 -11.297 0.43 1 97 92 ILE A CA 1
ATOM 705 C C . ILE A 1 92 ? 13.141 -10.094 1.283 1 97 92 ILE A C 1
ATOM 707 O O . ILE A 1 92 ? 12.398 -9.109 1.379 1 97 92 ILE A O 1
ATOM 711 N N . LEU A 1 93 ? 14.273 -10.148 1.922 1 97.94 93 LEU A N 1
ATOM 712 C CA . LEU A 1 93 ? 14.766 -9.031 2.723 1 97.94 93 LEU A CA 1
ATOM 713 C C . LEU A 1 93 ? 14.984 -7.793 1.858 1 97.94 93 LEU A C 1
ATOM 715 O O . LEU A 1 93 ? 14.656 -6.68 2.27 1 97.94 93 LEU A O 1
ATOM 719 N N . CYS A 1 94 ? 15.562 -8.023 0.673 1 98.12 94 CYS A N 1
ATOM 720 C CA . CYS A 1 94 ? 15.773 -6.918 -0.254 1 98.12 94 CYS A CA 1
ATOM 721 C C . CYS A 1 94 ? 14.453 -6.293 -0.673 1 98.12 94 CYS A C 1
ATOM 723 O O . CYS A 1 94 ? 14.312 -5.066 -0.674 1 98.12 94 CYS A O 1
ATOM 725 N N . ALA A 1 95 ? 13.516 -7.129 -0.973 1 98.25 95 ALA A N 1
ATOM 726 C CA . ALA A 1 95 ? 12.203 -6.648 -1.405 1 98.25 95 ALA A CA 1
ATOM 727 C C . ALA A 1 95 ? 11.508 -5.863 -0.294 1 98.25 95 ALA A C 1
ATOM 729 O O . ALA A 1 95 ? 10.969 -4.781 -0.535 1 98.25 95 ALA A O 1
ATOM 730 N N . LEU A 1 96 ? 11.562 -6.398 0.914 1 98.5 96 LEU A N 1
ATOM 731 C CA . LEU A 1 96 ? 10.953 -5.738 2.062 1 98.5 96 LEU A CA 1
ATOM 732 C C . LEU A 1 96 ? 11.625 -4.398 2.338 1 98.5 96 LEU A C 1
ATOM 734 O O . LEU A 1 96 ? 10.945 -3.393 2.562 1 98.5 96 LEU A O 1
ATOM 738 N N . THR A 1 97 ? 12.922 -4.387 2.295 1 98.19 97 THR A N 1
ATOM 739 C CA . THR A 1 97 ? 13.688 -3.178 2.576 1 98.19 97 THR A CA 1
ATOM 740 C C . THR A 1 97 ? 13.344 -2.076 1.578 1 98.19 97 THR A C 1
ATOM 742 O O . THR A 1 97 ? 13.211 -0.91 1.956 1 98.19 97 THR A O 1
ATOM 745 N N . TYR A 1 98 ? 13.195 -2.424 0.348 1 98.62 98 TYR A N 1
ATOM 746 C CA . TYR A 1 98 ? 12.844 -1.46 -0.689 1 98.62 98 TYR A CA 1
ATOM 747 C C . TYR A 1 98 ? 11.523 -0.767 -0.365 1 98.62 98 TYR A C 1
ATOM 749 O O . TYR A 1 98 ? 11.438 0.462 -0.398 1 98.62 98 TYR A O 1
ATOM 757 N N . SER A 1 99 ? 10.5 -1.574 -0.049 1 98.75 99 SER A N 1
ATOM 758 C CA . SER A 1 99 ? 9.188 -1.022 0.252 1 98.75 99 SER A CA 1
ATOM 759 C C . SER A 1 99 ? 9.211 -0.192 1.531 1 98.75 99 SER A C 1
ATOM 761 O O . SER A 1 99 ? 8.555 0.848 1.616 1 98.75 99 SER A O 1
ATOM 763 N N . ILE A 1 100 ? 9.992 -0.636 2.523 1 98.31 100 ILE A N 1
ATOM 764 C CA . ILE A 1 100 ? 10.102 0.079 3.791 1 98.31 100 ILE A CA 1
ATOM 765 C C . ILE A 1 100 ? 10.742 1.447 3.555 1 98.31 100 ILE A C 1
ATOM 767 O O . ILE A 1 100 ? 10.25 2.461 4.059 1 98.31 100 ILE A O 1
ATOM 771 N N . CYS A 1 101 ? 11.836 1.463 2.795 1 97.25 101 CYS A N 1
ATOM 772 C CA . CYS A 1 101 ? 12.523 2.719 2.512 1 97.25 101 CYS A CA 1
ATOM 773 C C . CYS A 1 101 ? 11.625 3.656 1.707 1 97.25 101 CYS A C 1
ATOM 775 O O . CYS A 1 101 ? 11.688 4.875 1.88 1 97.25 101 CYS A O 1
ATOM 777 N N . GLY A 1 102 ? 10.82 3.078 0.813 1 96.88 102 GLY A N 1
ATOM 778 C CA . GLY A 1 102 ? 9.828 3.891 0.122 1 96.88 102 GLY A CA 1
ATOM 779 C C . GLY A 1 102 ? 8.836 4.547 1.061 1 96.88 102 GLY A C 1
ATOM 780 O O . GLY A 1 102 ? 8.523 5.73 0.917 1 96.88 102 GLY A O 1
ATOM 781 N N . MET A 1 103 ? 8.336 3.789 2.018 1 97.5 103 MET A N 1
ATOM 782 C CA . MET A 1 103 ? 7.395 4.297 3.014 1 97.5 103 MET A CA 1
ATOM 783 C C . MET A 1 103 ? 8.031 5.398 3.852 1 97.5 103 MET A C 1
ATOM 785 O O . MET A 1 103 ? 7.41 6.434 4.102 1 97.5 103 MET A O 1
ATOM 789 N N . LEU A 1 104 ? 9.25 5.195 4.262 1 95.12 104 LEU A N 1
ATOM 790 C CA . LEU A 1 104 ? 9.961 6.184 5.062 1 95.12 104 LEU A CA 1
ATOM 791 C C . LEU A 1 104 ? 10.164 7.477 4.277 1 95.12 104 LEU A C 1
ATOM 793 O O . LEU A 1 104 ? 9.961 8.57 4.812 1 95.12 104 LEU A O 1
ATOM 797 N N . ARG A 1 105 ? 10.539 7.312 3.084 1 93.06 105 ARG A N 1
ATOM 798 C CA . ARG A 1 105 ? 10.758 8.469 2.225 1 93.06 105 ARG A CA 1
ATOM 799 C C . ARG A 1 105 ? 9.484 9.289 2.076 1 93.06 105 ARG A C 1
ATOM 801 O O . ARG A 1 105 ? 9.508 10.516 2.209 1 93.06 105 ARG A O 1
ATOM 808 N N . LEU A 1 106 ? 8.43 8.688 1.747 1 94.5 106 LEU A N 1
ATOM 809 C CA . LEU A 1 106 ? 7.16 9.375 1.544 1 94.5 106 LEU A CA 1
ATOM 810 C C . LEU A 1 106 ? 6.68 10.031 2.836 1 94.5 106 LEU A C 1
ATOM 812 O O . LEU A 1 106 ? 6.129 11.133 2.812 1 94.5 106 LEU A O 1
ATOM 816 N N . SER A 1 107 ? 6.875 9.328 3.973 1 93.31 107 SER A N 1
ATOM 817 C CA . SER A 1 107 ? 6.484 9.875 5.266 1 93.31 107 SER A CA 1
ATOM 818 C C . SER A 1 107 ? 7.258 11.156 5.578 1 93.31 107 SER A C 1
ATOM 820 O O . SER A 1 107 ? 6.672 12.156 5.996 1 93.31 107 SER A O 1
ATOM 822 N N . LYS A 1 108 ? 8.531 11.102 5.375 1 90.19 108 LYS A N 1
ATOM 823 C CA . LYS A 1 108 ? 9.375 12.273 5.605 1 90.19 108 LYS A CA 1
ATOM 824 C C . LYS A 1 108 ? 8.984 13.422 4.688 1 90.19 108 LYS A C 1
ATOM 826 O O . LYS A 1 108 ? 8.938 14.578 5.113 1 90.19 108 LYS A O 1
ATOM 831 N N . PHE A 1 109 ? 8.734 13.062 3.529 1 86.5 109 PHE A N 1
ATOM 832 C CA . PHE A 1 109 ? 8.336 14.07 2.555 1 86.5 109 PHE A CA 1
ATOM 833 C C . PHE A 1 109 ? 7.035 14.742 2.973 1 86.5 109 PHE A C 1
ATOM 835 O O . PHE A 1 109 ? 6.898 15.961 2.865 1 86.5 109 PHE A O 1
ATOM 842 N N . ASN A 1 110 ? 6.078 14 3.402 1 87.19 110 ASN A N 1
ATOM 843 C CA . ASN A 1 110 ? 4.781 14.531 3.811 1 87.19 110 ASN A CA 1
ATOM 844 C C . ASN A 1 110 ? 4.914 15.477 5 1 87.19 110 ASN A C 1
ATOM 846 O O . ASN A 1 110 ? 4.18 16.453 5.098 1 87.19 110 ASN A O 1
ATOM 850 N N . ILE A 1 111 ? 5.809 15.164 5.891 1 84.75 111 ILE A N 1
ATOM 851 C CA . ILE A 1 111 ? 5.957 15.977 7.094 1 84.75 111 ILE A CA 1
ATOM 852 C C . ILE A 1 111 ? 6.754 17.234 6.766 1 84.75 111 ILE A C 1
ATOM 854 O O . ILE A 1 111 ? 6.469 18.312 7.297 1 84.75 111 ILE A O 1
ATOM 858 N N . GLU A 1 112 ? 7.855 17.094 6 1 77.56 112 GLU A N 1
ATOM 859 C CA . GLU A 1 112 ? 8.719 18.234 5.684 1 77.56 112 GLU A CA 1
ATOM 860 C C . GLU A 1 112 ? 8.008 19.234 4.766 1 77.56 112 GLU A C 1
ATOM 862 O O . GLU A 1 112 ? 8.18 20.438 4.906 1 77.56 112 GLU A O 1
ATOM 867 N N . GLN A 1 113 ? 7.488 18.688 3.682 1 61.94 113 GLN A N 1
ATOM 868 C CA . GLN A 1 113 ? 6.762 19.594 2.803 1 61.94 113 GLN A CA 1
ATOM 869 C C . GLN A 1 113 ? 5.734 20.422 3.582 1 61.94 113 GLN A C 1
ATOM 871 O O . GLN A 1 113 ? 5.398 21.531 3.191 1 61.94 113 GLN A O 1
ATOM 876 N N . SER A 1 114 ? 5.176 19.812 4.598 1 52.53 114 SER A N 1
ATOM 877 C CA . SER A 1 114 ? 4.266 20.594 5.43 1 52.53 114 SER A CA 1
ATOM 878 C C . SER A 1 114 ? 4.996 21.719 6.141 1 52.53 114 SER A C 1
ATOM 880 O O . SER A 1 114 ? 4.375 22.719 6.539 1 52.53 114 SER A O 1
ATOM 882 N N . LYS A 1 115 ? 6.34 21.531 6.176 1 52.5 115 LYS A N 1
ATOM 883 C CA . LYS A 1 115 ? 7.07 22.578 6.887 1 52.5 115 LYS A CA 1
ATOM 884 C C . LYS A 1 115 ? 7.938 23.391 5.926 1 52.5 115 LYS A C 1
ATOM 886 O O . LYS A 1 115 ? 7.957 24.625 5.992 1 52.5 115 LYS A O 1
ATOM 891 N N . LEU A 1 116 ? 9.148 22.672 5.184 1 49.91 116 LEU A N 1
ATOM 892 C CA . LEU A 1 116 ? 10.117 23.391 4.367 1 49.91 116 LEU A CA 1
ATOM 893 C C . LEU A 1 116 ? 10.211 22.797 2.971 1 49.91 116 LEU A C 1
ATOM 895 O O . LEU A 1 116 ? 10.023 21.578 2.797 1 49.91 116 LEU A O 1
ATOM 899 N N . PRO A 1 117 ? 10.273 23.578 1.808 1 44.16 117 PRO A N 1
ATOM 900 C CA . PRO A 1 117 ? 10.18 23.219 0.389 1 44.16 117 PRO A CA 1
ATOM 901 C C . PRO A 1 117 ? 11.289 22.266 -0.048 1 44.16 117 PRO A C 1
ATOM 903 O O . PRO A 1 117 ? 11.578 22.141 -1.242 1 44.16 117 PRO A O 1
ATOM 906 N N . THR A 1 118 ? 12.453 22.062 0.608 1 42.5 118 THR A N 1
ATOM 907 C CA . THR A 1 118 ? 13.57 21.406 -0.075 1 42.5 118 THR A CA 1
ATOM 908 C C . THR A 1 118 ? 13.328 19.906 -0.211 1 42.5 118 THR A C 1
ATOM 910 O O . THR A 1 118 ? 12.859 19.266 0.729 1 42.5 118 THR A O 1
ATOM 913 N N . PHE A 1 119 ? 13.141 19.484 -1.459 1 52 119 PHE A N 1
ATOM 914 C CA . PHE A 1 119 ? 12.852 18.094 -1.821 1 52 119 PHE A CA 1
ATOM 915 C C . PHE A 1 119 ? 14.07 17.219 -1.581 1 52 119 PHE A C 1
ATOM 917 O O . PHE A 1 119 ? 15.125 17.422 -2.186 1 52 119 PHE A O 1
ATOM 924 N N . ILE A 1 120 ? 14.328 16.453 -0.478 1 56.25 120 ILE A N 1
ATOM 925 C CA . ILE A 1 120 ? 15.461 15.609 -0.117 1 56.25 120 ILE A CA 1
ATOM 926 C C . ILE A 1 120 ? 15.133 14.148 -0.417 1 56.25 120 ILE A C 1
ATOM 928 O O . ILE A 1 120 ? 14.078 13.648 -0.02 1 56.25 120 ILE A O 1
ATOM 932 N N . GLY A 1 121 ? 15.969 13.453 -1.431 1 63.06 121 GLY A N 1
ATOM 933 C CA . GLY A 1 121 ? 15.992 12.023 -1.696 1 63.06 121 GLY A CA 1
ATOM 934 C C . GLY A 1 121 ? 15.383 11.656 -3.035 1 63.06 121 GLY A C 1
ATOM 935 O O . GLY A 1 121 ? 14.602 12.422 -3.604 1 63.06 121 GLY A O 1
ATOM 936 N N . MET A 1 122 ? 15.797 10.523 -3.717 1 75.5 122 MET A N 1
ATOM 937 C CA . MET A 1 122 ? 15.281 10.062 -5 1 75.5 122 MET A CA 1
ATOM 938 C C . MET A 1 122 ? 13.766 9.898 -4.949 1 75.5 122 MET A C 1
ATOM 940 O O . MET A 1 122 ? 13.234 9.25 -4.043 1 75.5 122 MET A O 1
ATOM 944 N N . PRO A 1 123 ? 13.141 10.477 -5.918 1 89.31 123 PRO A N 1
ATOM 945 C CA . PRO A 1 123 ? 11.688 10.289 -5.957 1 89.31 123 PRO A CA 1
ATOM 946 C C . PRO A 1 123 ? 11.289 8.828 -6.16 1 89.31 123 PRO A C 1
ATOM 948 O O . PRO A 1 123 ? 11.945 8.109 -6.918 1 89.31 123 PRO A O 1
ATOM 951 N N . ILE A 1 124 ? 10.289 8.406 -5.465 1 94.62 124 ILE A N 1
ATOM 952 C CA . ILE A 1 124 ? 9.891 7.004 -5.402 1 94.62 124 ILE A CA 1
ATOM 953 C C . ILE A 1 124 ? 9.445 6.535 -6.785 1 94.62 124 ILE A C 1
ATOM 955 O O . ILE A 1 124 ? 9.68 5.387 -7.164 1 94.62 124 ILE A O 1
ATOM 959 N N . PRO A 1 125 ? 8.789 7.32 -7.66 1 95.38 125 PRO A N 1
ATOM 960 C CA . PRO A 1 125 ? 8.445 6.848 -9 1 95.38 125 PRO A CA 1
ATOM 961 C C . PRO A 1 125 ? 9.672 6.484 -9.836 1 95.38 125 PRO A C 1
ATOM 963 O O . PRO A 1 125 ? 9.648 5.504 -10.578 1 95.38 125 PRO A O 1
ATOM 966 N N . PHE A 1 126 ? 10.68 7.246 -9.695 1 94.75 126 PHE A N 1
ATOM 967 C CA . PHE A 1 126 ? 11.914 6.965 -10.406 1 94.75 126 PHE A CA 1
ATOM 968 C C . PHE A 1 126 ? 12.562 5.688 -9.891 1 94.75 126 PHE A C 1
ATOM 970 O O . PHE A 1 126 ? 13.039 4.863 -10.672 1 94.75 126 PHE A O 1
ATOM 977 N N . ALA A 1 127 ? 12.609 5.555 -8.609 1 96.69 127 ALA A N 1
ATOM 978 C CA . ALA A 1 127 ? 13.133 4.328 -8.016 1 96.69 127 ALA A CA 1
ATOM 979 C C . ALA A 1 127 ? 12.352 3.109 -8.5 1 96.69 127 ALA A C 1
ATOM 981 O O . ALA A 1 127 ? 12.945 2.074 -8.82 1 96.69 127 ALA A O 1
ATOM 982 N N . GLY A 1 128 ? 11.008 3.197 -8.516 1 98 128 GLY A N 1
ATOM 983 C CA . GLY A 1 128 ? 10.172 2.111 -9 1 98 128 GLY A CA 1
ATOM 984 C C . GLY A 1 128 ? 10.469 1.716 -10.43 1 98 128 GLY A C 1
ATOM 985 O O . GLY A 1 128 ? 10.578 0.529 -10.742 1 98 128 GLY A O 1
ATOM 986 N N . MET A 1 129 ? 10.633 2.695 -11.281 1 97.12 129 MET A N 1
ATOM 987 C CA . MET A 1 129 ? 10.938 2.43 -12.68 1 97.12 129 MET A CA 1
ATOM 988 C C . MET A 1 129 ? 12.297 1.765 -12.82 1 97.12 129 MET A C 1
ATOM 990 O O . MET A 1 129 ? 12.453 0.815 -13.594 1 97.12 129 MET A O 1
ATOM 994 N N . CYS A 1 130 ? 13.273 2.271 -12.133 1 97.69 130 CYS A N 1
ATOM 995 C CA . CYS A 1 130 ? 14.609 1.689 -12.156 1 97.69 130 CYS A CA 1
ATOM 996 C C . CYS A 1 130 ? 14.578 0.234 -11.703 1 97.69 130 CYS A C 1
ATOM 998 O O . CYS A 1 130 ? 15.242 -0.62 -12.305 1 97.69 130 CYS A O 1
ATOM 1000 N N . LEU A 1 131 ? 13.852 0.004 -10.672 1 98.5 131 LEU A N 1
ATOM 1001 C CA . LEU A 1 131 ? 13.773 -1.36 -10.156 1 98.5 131 LEU A CA 1
ATOM 1002 C C . LEU A 1 131 ? 13.141 -2.291 -11.188 1 98.5 131 LEU A C 1
ATOM 1004 O O . LEU A 1 131 ? 13.602 -3.42 -11.375 1 98.5 131 LEU A O 1
ATOM 1008 N N . VAL A 1 132 ? 12.039 -1.825 -11.844 1 98.44 132 VAL A N 1
ATOM 1009 C CA . VAL A 1 132 ? 11.383 -2.615 -12.875 1 98.44 132 VAL A CA 1
ATOM 1010 C C . VAL A 1 132 ? 12.359 -2.916 -14.008 1 98.44 132 VAL A C 1
ATOM 1012 O O . VAL A 1 132 ? 12.484 -4.062 -14.445 1 98.44 132 VAL A O 1
ATOM 1015 N N . ILE A 1 133 ? 13.109 -1.938 -14.477 1 97.81 133 ILE A N 1
ATOM 1016 C CA . ILE A 1 133 ? 14.078 -2.105 -15.555 1 97.81 133 ILE A CA 1
ATOM 1017 C C . ILE A 1 133 ? 15.164 -3.084 -15.125 1 97.81 133 ILE A C 1
ATOM 1019 O O . ILE A 1 133 ? 15.531 -3.988 -15.883 1 97.81 133 ILE A O 1
ATOM 1023 N N . LEU A 1 134 ? 15.664 -2.934 -13.914 1 97.88 134 LEU A N 1
ATOM 1024 C CA . LEU A 1 134 ? 16.688 -3.818 -13.367 1 97.88 134 LEU A CA 1
ATOM 1025 C C . LEU A 1 134 ? 16.188 -5.258 -13.305 1 97.88 134 LEU A C 1
ATOM 1027 O O . LEU A 1 134 ? 16.969 -6.195 -13.484 1 97.88 134 LEU A O 1
ATOM 1031 N N . SER A 1 135 ? 14.898 -5.457 -13.008 1 97.81 135 SER A N 1
ATOM 1032 C CA . SER A 1 135 ? 14.328 -6.793 -12.891 1 97.81 135 SER A CA 1
ATOM 1033 C C . SER A 1 135 ? 14.422 -7.555 -14.211 1 97.81 135 SER A C 1
ATOM 1035 O O . SER A 1 135 ? 14.508 -8.781 -14.219 1 97.81 135 SER A O 1
ATOM 1037 N N . PHE A 1 136 ? 14.508 -6.875 -15.297 1 96.38 136 PHE A N 1
ATOM 1038 C CA . PHE A 1 136 ? 14.516 -7.52 -16.609 1 96.38 136 PHE A CA 1
ATOM 1039 C C . PHE A 1 136 ? 15.914 -7.98 -16.984 1 96.38 136 PHE A C 1
ATOM 1041 O O . PHE A 1 136 ? 16.109 -8.633 -18.016 1 96.38 136 PHE A O 1
ATOM 1048 N N . THR A 1 137 ? 16.922 -7.688 -16.141 1 95.5 137 THR A N 1
ATOM 1049 C CA . THR A 1 137 ? 18.25 -8.281 -16.344 1 95.5 137 THR A CA 1
ATOM 1050 C C . THR A 1 137 ? 18.234 -9.766 -15.969 1 95.5 137 THR A C 1
ATOM 1052 O O . THR A 1 137 ? 19.141 -10.508 -16.344 1 95.5 137 THR A O 1
ATOM 1055 N N . TYR A 1 138 ? 17.312 -10.18 -15.227 1 95.06 138 TYR A N 1
ATOM 1056 C CA . TYR A 1 138 ? 17.109 -11.562 -14.805 1 95.06 138 TYR A CA 1
ATOM 1057 C C . TYR A 1 138 ? 18.328 -12.086 -14.062 1 95.06 138 TYR A C 1
ATOM 1059 O O . TYR A 1 138 ? 18.594 -13.289 -14.062 1 95.06 138 TYR A O 1
ATOM 1067 N N . ASN A 1 139 ? 19.156 -11.219 -13.516 1 97.31 139 ASN A N 1
ATOM 1068 C CA . ASN A 1 139 ? 20.281 -11.57 -12.664 1 97.31 139 ASN A CA 1
ATOM 1069 C C . ASN A 1 139 ? 20 -11.266 -11.195 1 97.31 139 ASN A C 1
ATOM 1071 O O . ASN A 1 139 ? 19.969 -10.102 -10.797 1 97.31 139 ASN A O 1
ATOM 1075 N N . PRO A 1 140 ? 19.844 -12.328 -10.391 1 97.62 140 PRO A N 1
ATOM 1076 C CA . PRO A 1 140 ? 19.391 -12.133 -9.016 1 97.62 140 PRO A CA 1
ATOM 1077 C C . PRO A 1 140 ? 20.375 -11.32 -8.172 1 97.62 140 PRO A C 1
ATOM 1079 O O . PRO A 1 140 ? 19.969 -10.523 -7.328 1 97.62 140 PRO A O 1
ATOM 1082 N N . ILE A 1 141 ? 21.594 -11.5 -8.391 1 97.56 141 ILE A N 1
ATOM 1083 C CA . ILE A 1 141 ? 22.609 -10.797 -7.605 1 97.56 141 ILE A CA 1
ATOM 1084 C C . ILE A 1 141 ? 22.609 -9.312 -7.957 1 97.56 141 ILE A C 1
ATOM 1086 O O . ILE A 1 141 ? 22.578 -8.461 -7.07 1 97.56 141 ILE A O 1
ATOM 1090 N N . LEU A 1 142 ? 22.641 -9.031 -9.211 1 97.88 142 LEU A N 1
ATOM 1091 C CA . LEU A 1 142 ? 22.578 -7.648 -9.664 1 97.88 142 LEU A CA 1
ATOM 1092 C C . LEU A 1 142 ? 21.297 -6.977 -9.188 1 97.88 142 LEU A C 1
ATOM 1094 O O . LEU A 1 142 ? 21.312 -5.82 -8.758 1 97.88 142 LEU A O 1
ATOM 1098 N N . LEU A 1 143 ? 20.219 -7.707 -9.297 1 98.25 143 LEU A N 1
ATOM 1099 C CA . LEU A 1 143 ? 18.922 -7.188 -8.867 1 98.25 143 LEU A CA 1
ATOM 1100 C C . LEU A 1 143 ? 18.922 -6.91 -7.363 1 98.25 143 LEU A C 1
ATOM 1102 O O . LEU A 1 143 ? 18.422 -5.875 -6.922 1 98.25 143 LEU A O 1
ATOM 1106 N N . ALA A 1 144 ? 19.531 -7.812 -6.598 1 98.31 144 ALA A N 1
ATOM 1107 C CA . ALA A 1 144 ? 19.609 -7.633 -5.148 1 98.31 144 ALA A CA 1
ATOM 1108 C C . ALA A 1 144 ? 20.438 -6.406 -4.793 1 98.31 144 ALA A C 1
ATOM 1110 O O . ALA A 1 144 ? 20.016 -5.574 -3.986 1 98.31 144 ALA A O 1
ATOM 1111 N N . ILE A 1 145 ? 21.547 -6.27 -5.414 1 98.06 145 ILE A N 1
ATOM 1112 C CA . ILE A 1 145 ? 22.438 -5.141 -5.168 1 98.06 145 ILE A CA 1
ATOM 1113 C C . ILE A 1 145 ? 21.75 -3.842 -5.586 1 98.06 145 ILE A C 1
ATOM 1115 O O . ILE A 1 145 ? 21.797 -2.848 -4.859 1 98.06 145 ILE A O 1
ATOM 1119 N N . GLY A 1 146 ? 21.156 -3.885 -6.762 1 98.19 146 GLY A N 1
ATOM 1120 C CA . GLY A 1 146 ? 20.438 -2.715 -7.238 1 98.19 146 GLY A CA 1
ATOM 1121 C C . GLY A 1 146 ? 19.297 -2.314 -6.336 1 98.19 146 GLY A C 1
ATOM 1122 O O . GLY A 1 146 ? 19.078 -1.126 -6.086 1 98.19 146 GLY A O 1
ATOM 1123 N N . THR A 1 147 ? 18.5 -3.316 -5.883 1 98.25 147 THR A N 1
ATOM 1124 C CA . THR A 1 147 ? 17.391 -3.059 -4.977 1 98.25 147 THR A CA 1
ATOM 1125 C C . THR A 1 147 ? 17.875 -2.379 -3.701 1 98.25 147 THR A C 1
ATOM 1127 O O . THR A 1 147 ? 17.266 -1.413 -3.236 1 98.25 147 THR A O 1
ATOM 1130 N N . CYS A 1 148 ? 18.953 -2.85 -3.127 1 97.62 148 CYS A N 1
ATOM 1131 C CA . CYS A 1 148 ? 19.531 -2.246 -1.933 1 97.62 148 CYS A CA 1
ATOM 1132 C C . CYS A 1 148 ? 20.031 -0.833 -2.221 1 97.62 148 CYS A C 1
ATOM 1134 O O . CYS A 1 148 ? 19.828 0.075 -1.412 1 97.62 148 CYS A O 1
ATOM 1136 N N . GLY A 1 149 ? 20.688 -0.667 -3.324 1 97.25 149 GLY A N 1
ATOM 1137 C CA . GLY A 1 149 ? 21.141 0.655 -3.723 1 97.25 149 GLY A CA 1
ATOM 1138 C C . GLY A 1 149 ? 20.016 1.661 -3.854 1 97.25 149 GLY A C 1
ATOM 1139 O O . GLY A 1 149 ? 20.109 2.783 -3.352 1 97.25 149 GLY A O 1
ATOM 1140 N N . LEU A 1 150 ? 18.938 1.281 -4.562 1 97.5 150 LEU A N 1
ATOM 1141 C CA . LEU A 1 150 ? 17.781 2.15 -4.738 1 97.5 150 LEU A CA 1
ATOM 1142 C C . LEU A 1 150 ? 17.141 2.477 -3.396 1 97.5 150 LEU A C 1
ATOM 1144 O O . LEU A 1 150 ? 16.703 3.605 -3.176 1 97.5 150 LEU A O 1
ATOM 1148 N N . SER A 1 151 ? 17.062 1.445 -2.482 1 97.5 151 SER A N 1
ATOM 1149 C CA . SER A 1 151 ? 16.531 1.651 -1.141 1 97.5 151 SER A CA 1
ATOM 1150 C C . SER A 1 151 ? 17.328 2.719 -0.389 1 97.5 151 SER A C 1
ATOM 1152 O O . SER A 1 151 ? 16.734 3.635 0.193 1 97.5 151 SER A O 1
ATOM 1154 N N . TYR A 1 152 ? 18.562 2.631 -0.448 1 95.19 152 TYR A N 1
ATOM 1155 C CA . TYR A 1 152 ? 19.438 3.582 0.228 1 95.19 152 TYR A CA 1
ATOM 1156 C C . TYR A 1 152 ? 19.281 4.98 -0.352 1 95.19 152 TYR A C 1
ATOM 1158 O O . TYR A 1 152 ? 19.219 5.965 0.39 1 95.19 152 TYR A O 1
ATOM 1166 N N . LEU A 1 153 ? 19.219 5.074 -1.641 1 93.69 153 LEU A N 1
ATOM 1167 C CA . LEU A 1 153 ? 19.109 6.359 -2.32 1 93.69 153 LEU A CA 1
ATOM 1168 C C . LEU A 1 153 ? 17.812 7.07 -1.942 1 93.69 153 LEU A C 1
ATOM 1170 O O . LEU A 1 153 ? 17.781 8.297 -1.883 1 93.69 153 LEU A O 1
ATOM 1174 N N . MET A 1 154 ? 16.766 6.355 -1.689 1 93.5 154 MET A N 1
ATOM 1175 C CA . MET A 1 154 ? 15.477 6.961 -1.363 1 93.5 154 MET A CA 1
ATOM 1176 C C . MET A 1 154 ? 15.516 7.617 0.013 1 93.5 154 MET A C 1
ATOM 1178 O O . MET A 1 154 ? 14.82 8.602 0.256 1 93.5 154 MET A O 1
ATOM 1182 N N . VAL A 1 155 ? 16.266 7.039 0.929 1 90.69 155 VAL A N 1
ATOM 1183 C CA . VAL A 1 155 ? 16.266 7.555 2.295 1 90.69 155 VAL A CA 1
ATOM 1184 C C . VAL A 1 155 ? 17.516 8.422 2.518 1 90.69 155 VAL A C 1
ATOM 1186 O O . VAL A 1 155 ? 17.641 9.062 3.562 1 90.69 155 VAL A O 1
ATOM 1189 N N . SER A 1 156 ? 18.391 8.484 1.619 1 83.75 156 SER A N 1
ATOM 1190 C CA . SER A 1 156 ? 19.609 9.266 1.744 1 83.75 156 SER A CA 1
ATOM 1191 C C . SER A 1 156 ? 19.312 10.758 1.645 1 83.75 156 SER A C 1
ATOM 1193 O O . SER A 1 156 ? 18.25 11.164 1.193 1 83.75 156 SER A O 1
ATOM 1195 N N . LYS A 1 157 ? 20.062 11.547 2.316 1 68.12 157 LYS A N 1
ATOM 1196 C CA . LYS A 1 157 ? 19.953 13 2.314 1 68.12 157 LYS A CA 1
ATOM 1197 C C . LYS A 1 157 ? 20.578 13.602 1.059 1 68.12 157 LYS A C 1
ATOM 1199 O O . LYS A 1 157 ? 20.969 14.766 1.051 1 68.12 157 LYS A O 1
ATOM 1204 N N . ILE A 1 158 ? 20.734 12.75 0.166 1 55.81 158 ILE A N 1
ATOM 1205 C CA . ILE A 1 158 ? 21.297 13.289 -1.062 1 55.81 158 ILE A CA 1
ATOM 1206 C C . ILE A 1 158 ? 20.297 14.211 -1.742 1 55.81 158 ILE A C 1
ATOM 1208 O O . ILE A 1 158 ? 19.141 13.844 -1.936 1 55.81 158 ILE A O 1
ATOM 1212 N N . LYS A 1 159 ? 20.609 15.445 -1.817 1 52.25 159 LYS A N 1
ATOM 1213 C CA . LYS A 1 159 ? 19.781 16.469 -2.436 1 52.25 159 LYS A CA 1
ATOM 1214 C C . LYS A 1 159 ? 19.5 16.141 -3.902 1 52.25 159 LYS A C 1
ATOM 1216 O O . LYS A 1 159 ? 20.438 15.914 -4.676 1 52.25 159 LYS A O 1
ATOM 1221 N N . PHE A 1 160 ? 18.453 15.594 -4.297 1 46.94 160 PHE A N 1
ATOM 1222 C CA . PHE A 1 160 ? 18.094 15.43 -5.699 1 46.94 160 PHE A CA 1
ATOM 1223 C C . PHE A 1 160 ? 17.484 16.719 -6.258 1 46.94 160 PHE A C 1
ATOM 1225 O O . PHE A 1 160 ? 16.781 17.438 -5.547 1 46.94 160 PHE A O 1
ATOM 1232 N N . PRO A 1 161 ? 17.953 17.25 -7.406 1 43.94 161 PRO A N 1
ATOM 1233 C CA . PRO A 1 161 ? 17.406 18.484 -7.977 1 43.94 161 PRO A CA 1
ATOM 1234 C C . PRO A 1 161 ? 15.898 18.422 -8.18 1 43.94 161 PRO A C 1
ATOM 1236 O O . PRO A 1 161 ? 15.344 17.344 -8.398 1 43.94 161 PRO A O 1
ATOM 1239 N N . HIS A 1 162 ? 15.188 19.281 -7.648 1 42 162 HIS A N 1
ATOM 1240 C CA . HIS A 1 162 ? 13.75 19.453 -7.801 1 42 162 HIS A CA 1
ATOM 1241 C C . HIS A 1 162 ? 13.375 19.656 -9.266 1 42 162 HIS A C 1
ATOM 1243 O O . HIS A 1 162 ? 13.742 20.656 -9.875 1 42 162 HIS A O 1
ATOM 1249 N N . PHE A 1 163 ? 13.234 18.734 -9.914 1 39.62 163 PHE A N 1
ATOM 1250 C CA . PHE A 1 163 ? 12.859 19.031 -11.297 1 39.62 163 PHE A CA 1
ATOM 1251 C C . PHE A 1 163 ? 11.625 19.922 -11.344 1 39.62 163 PHE A C 1
ATOM 1253 O O . PHE A 1 163 ? 11.406 20.641 -12.328 1 39.62 163 PHE A O 1
ATOM 1260 N N . LYS A 1 164 ? 10.82 19.688 -10.383 1 38.38 164 LYS A N 1
ATOM 1261 C CA . LYS A 1 164 ? 9.594 20.469 -10.492 1 38.38 164 LYS A CA 1
ATOM 1262 C C . LYS A 1 164 ? 9.852 21.953 -10.258 1 38.38 164 LYS A C 1
ATOM 1264 O O . LYS A 1 164 ? 9.203 22.812 -10.867 1 38.38 164 LYS A O 1
ATOM 1269 N N . LYS A 1 165 ? 10.672 22.328 -9.359 1 40.88 165 LYS A N 1
ATOM 1270 C CA . LYS A 1 165 ? 10.93 23.75 -9.172 1 40.88 165 LYS A CA 1
ATOM 1271 C C . LYS A 1 165 ? 11.57 24.359 -10.414 1 40.88 165 LYS A C 1
ATOM 1273 O O . LYS A 1 165 ? 11.242 25.484 -10.797 1 40.88 165 LYS A O 1
ATOM 1278 N N . HIS A 1 166 ? 12.5 23.672 -10.891 1 40.84 166 HIS A N 1
ATOM 1279 C CA . HIS A 1 166 ? 13.117 24.281 -12.062 1 40.84 166 HIS A CA 1
ATOM 1280 C C . HIS A 1 166 ? 12.109 24.469 -13.188 1 40.84 166 HIS A C 1
ATOM 1282 O O . HIS A 1 166 ? 12.156 25.453 -13.914 1 40.84 166 HIS A O 1
ATOM 1288 N N . ALA A 1 167 ? 11.211 23.531 -13.18 1 40.31 167 ALA A N 1
ATOM 1289 C CA . ALA A 1 167 ? 10.219 23.703 -14.234 1 40.31 167 ALA A CA 1
ATOM 1290 C C . ALA A 1 167 ? 9.289 24.875 -13.922 1 40.31 167 ALA A C 1
ATOM 1292 O O . ALA A 1 167 ? 8.945 25.656 -14.812 1 40.31 167 ALA A O 1
ATOM 1293 N N . ALA A 1 168 ? 8.93 25.094 -12.688 1 41.72 168 ALA A N 1
ATOM 1294 C CA . ALA A 1 168 ? 8.117 26.25 -12.297 1 41.72 168 ALA A CA 1
ATOM 1295 C C . ALA A 1 168 ? 8.875 27.547 -12.516 1 41.72 168 ALA A C 1
ATOM 1297 O O . ALA A 1 168 ? 8.32 28.531 -13.031 1 41.72 168 ALA A O 1
ATOM 1298 N N . GLU A 1 169 ? 10.047 27.578 -12.062 1 43.53 169 GLU A N 1
ATOM 1299 C CA . GLU A 1 169 ? 10.875 28.766 -12.273 1 43.53 169 GLU A CA 1
ATOM 1300 C C . GLU A 1 169 ? 11.086 29.031 -13.766 1 43.53 169 GLU A C 1
ATOM 1302 O O . GLU A 1 169 ? 11.047 30.188 -14.203 1 43.53 169 GLU A O 1
ATOM 1307 N N . ASN A 1 170 ? 11.234 27.953 -14.453 1 46.47 170 ASN A N 1
ATOM 1308 C CA . ASN A 1 170 ? 11.406 28.172 -15.883 1 46.47 170 ASN A CA 1
ATOM 1309 C C . ASN A 1 170 ? 10.109 28.641 -16.531 1 46.47 170 ASN A C 1
ATOM 1311 O O . ASN A 1 170 ? 10.133 29.453 -17.469 1 46.47 170 ASN A O 1
ATOM 1315 N N . LEU A 1 171 ? 8.961 28.141 -16.016 1 46.31 171 LEU A N 1
ATOM 1316 C CA . LEU A 1 171 ? 7.684 28.609 -16.531 1 46.31 171 LEU A CA 1
ATOM 1317 C C . LEU A 1 171 ? 7.426 30.047 -16.109 1 46.31 171 LEU A C 1
ATOM 1319 O O . LEU A 1 171 ? 6.918 30.844 -16.891 1 46.31 171 LEU A O 1
ATOM 1323 N N . GLU A 1 172 ? 7.684 30.359 -14.898 1 44.16 172 GLU A N 1
ATOM 1324 C CA . GLU A 1 172 ? 7.617 31.766 -14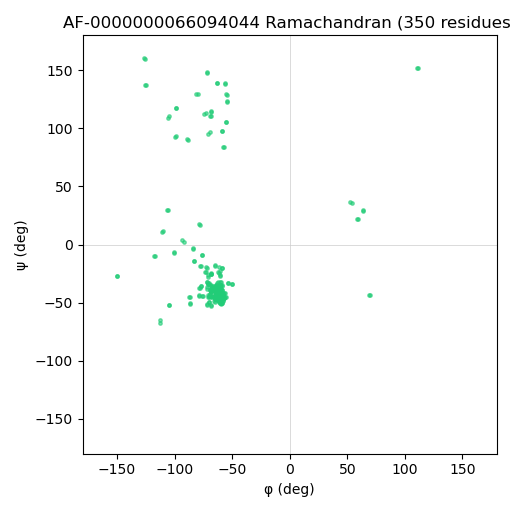.484 1 44.16 172 GLU A CA 1
ATOM 1325 C C . GLU A 1 172 ? 8.625 32.625 -15.25 1 44.16 172 GLU A C 1
ATOM 1327 O O . GLU A 1 172 ? 8.32 33.75 -15.641 1 44.16 172 GLU A O 1
ATOM 1332 N N . SER A 1 173 ? 9.812 32.094 -15.32 1 49.28 173 SER A N 1
ATOM 1333 C CA . SER A 1 173 ? 10.797 32.844 -16.094 1 49.28 173 SER A CA 1
ATOM 1334 C C . SER A 1 173 ? 10.367 33 -17.547 1 49.28 173 SER A C 1
ATOM 1336 O O . SER A 1 173 ? 10.656 34 -18.188 1 49.28 173 SER A O 1
ATOM 1338 N N . GLY A 1 174 ? 9.703 31.859 -17.969 1 45.69 174 GLY A N 1
ATOM 1339 C CA . GLY A 1 174 ? 9.2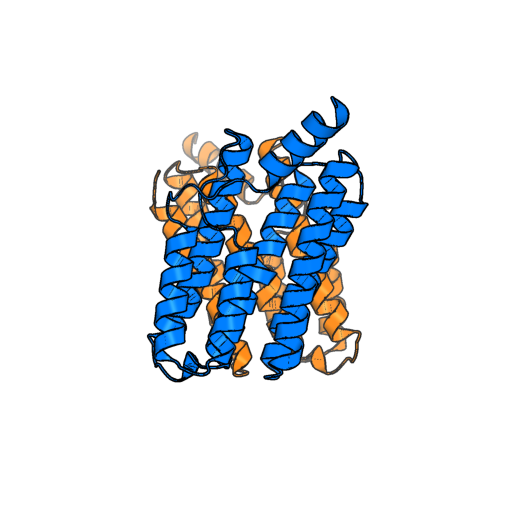19 31.969 -19.344 1 45.69 174 GLY A CA 1
ATOM 1340 C C . GLY A 1 174 ? 8.055 32.938 -19.469 1 45.69 174 GLY A C 1
ATOM 1341 O O . GLY A 1 174 ? 7.73 33.375 -20.578 1 45.69 174 GLY A O 1
ATOM 1342 N N . ARG A 1 175 ? 7.281 33.156 -18.516 1 48.03 175 ARG A N 1
ATOM 1343 C CA . ARG A 1 175 ? 6.211 34.156 -18.547 1 48.03 175 ARG A CA 1
ATOM 1344 C C . ARG A 1 175 ? 6.777 35.562 -18.5 1 48.03 175 ARG A C 1
ATOM 1346 O O . ARG A 1 175 ? 6.145 36.5 -18.984 1 48.03 175 ARG A O 1
ATOM 1353 N N . TRP A 1 176 ? 7.879 35.656 -17.812 1 45.62 176 TRP A N 1
ATOM 1354 C CA . TRP A 1 176 ? 8.438 37 -17.734 1 45.62 176 TRP A CA 1
ATOM 1355 C C . TRP A 1 176 ? 9.258 37.312 -18.969 1 45.62 176 TRP A C 1
ATOM 1357 O O . TRP A 1 176 ? 9.625 38.469 -19.203 1 45.62 176 TRP A O 1
ATOM 1367 N N . ASN A 1 177 ? 9.555 36.281 -19.719 1 37.88 177 ASN A N 1
ATOM 1368 C CA . ASN A 1 177 ? 10.203 36.719 -20.953 1 37.88 177 ASN A CA 1
ATOM 1369 C C . ASN A 1 177 ? 9.203 36.906 -22.078 1 37.88 177 ASN A C 1
ATOM 1371 O O . ASN A 1 177 ? 8.32 36.062 -22.266 1 37.88 177 ASN A O 1
ATOM 1375 N N . MET B 1 1 ? 12.875 11.453 19.266 1 50.56 1 MET B N 1
ATOM 1376 C CA . MET B 1 1 ? 11.758 10.734 18.656 1 50.56 1 MET B CA 1
ATOM 1377 C C . MET B 1 1 ? 11.672 9.312 19.203 1 50.56 1 MET B C 1
ATOM 1379 O O . MET B 1 1 ? 12.664 8.594 19.234 1 50.56 1 MET B O 1
ATOM 1383 N N . ASN B 1 2 ? 10.781 9.023 20.125 1 64.06 2 ASN B N 1
ATOM 1384 C CA . ASN B 1 2 ? 10.664 7.656 20.625 1 64.06 2 ASN B CA 1
ATOM 1385 C C . ASN B 1 2 ? 10.438 6.656 19.5 1 64.06 2 ASN B C 1
ATOM 1387 O O . ASN B 1 2 ? 9.461 6.762 18.75 1 64.06 2 ASN B O 1
ATOM 1391 N N . TYR B 1 3 ? 11.438 5.895 19.156 1 83.31 3 TYR B N 1
ATOM 1392 C CA . TYR B 1 3 ? 11.609 5.027 18 1 83.31 3 TYR B CA 1
ATOM 1393 C C . TYR B 1 3 ? 10.805 3.742 18.156 1 83.31 3 TYR B C 1
ATOM 1395 O O . TYR B 1 3 ? 10.555 3.033 17.188 1 83.31 3 TYR B O 1
ATOM 1403 N N . ILE B 1 4 ? 10.281 3.594 19.375 1 84.56 4 ILE B N 1
ATOM 1404 C CA . ILE B 1 4 ? 9.664 2.301 19.656 1 84.56 4 ILE B CA 1
ATOM 1405 C C . ILE B 1 4 ? 8.352 2.172 18.875 1 84.56 4 ILE B C 1
ATOM 1407 O O . ILE B 1 4 ? 8.164 1.222 18.125 1 84.56 4 ILE B O 1
ATOM 1411 N N . PRO B 1 5 ? 7.539 3.166 19.047 1 87.12 5 PRO B N 1
ATOM 1412 C CA . PRO B 1 5 ? 6.289 3.047 18.297 1 87.12 5 PRO B CA 1
ATOM 1413 C C . PRO B 1 5 ? 6.512 2.973 16.797 1 87.12 5 PRO B C 1
ATOM 1415 O O . PRO B 1 5 ? 5.812 2.232 16.094 1 87.12 5 PRO B O 1
ATOM 1418 N N . CYS B 1 6 ? 7.477 3.641 16.266 1 91.75 6 CYS B N 1
ATOM 1419 C CA . CYS B 1 6 ? 7.77 3.635 14.836 1 91.75 6 CYS B CA 1
ATOM 1420 C C . CYS B 1 6 ? 8.25 2.262 14.391 1 91.75 6 CYS B C 1
ATOM 1422 O O . CYS B 1 6 ? 7.879 1.795 13.305 1 91.75 6 CYS B O 1
ATOM 1424 N N . MET B 1 7 ? 9.031 1.642 15.242 1 93.56 7 MET B N 1
ATOM 1425 C CA . MET B 1 7 ? 9.539 0.313 14.914 1 93.56 7 MET B CA 1
ATOM 1426 C C . MET B 1 7 ? 8.406 -0.708 14.875 1 93.56 7 MET B C 1
ATOM 1428 O O . MET B 1 7 ? 8.391 -1.593 14.023 1 93.56 7 MET B O 1
ATOM 1432 N N . ILE B 1 8 ? 7.48 -0.599 15.758 1 95.44 8 ILE B N 1
ATOM 1433 C CA . ILE B 1 8 ? 6.332 -1.499 15.797 1 95.44 8 ILE B CA 1
ATOM 1434 C C . ILE B 1 8 ? 5.469 -1.285 14.562 1 95.44 8 ILE B C 1
ATOM 1436 O O . ILE B 1 8 ? 4.992 -2.248 13.953 1 95.44 8 ILE B O 1
ATOM 1440 N N . THR B 1 9 ? 5.324 -0.018 14.18 1 96.75 9 THR B N 1
ATOM 1441 C CA . THR B 1 9 ? 4.551 0.307 12.984 1 96.75 9 THR B CA 1
ATOM 1442 C C . THR B 1 9 ? 5.203 -0.288 11.742 1 96.75 9 THR B C 1
ATOM 1444 O O . THR B 1 9 ? 4.512 -0.808 10.859 1 96.75 9 THR B O 1
ATOM 1447 N N . ILE B 1 10 ? 6.551 -0.214 11.688 1 97.69 10 ILE B N 1
ATOM 1448 C CA . ILE B 1 10 ? 7.273 -0.821 10.578 1 97.69 10 ILE B CA 1
ATOM 1449 C C . ILE B 1 10 ? 7.035 -2.33 10.57 1 97.69 10 ILE B C 1
ATOM 1451 O O . ILE B 1 10 ? 6.898 -2.936 9.508 1 97.69 10 ILE B O 1
ATOM 1455 N N . GLY B 1 11 ? 6.996 -2.936 11.742 1 98.19 11 GLY B N 1
ATOM 1456 C CA . GLY B 1 11 ? 6.633 -4.34 11.844 1 98.19 11 GLY B CA 1
ATOM 1457 C C . GLY B 1 11 ? 5.27 -4.648 11.25 1 98.19 11 GLY B C 1
ATOM 1458 O O . GLY B 1 11 ? 5.102 -5.648 10.547 1 98.19 11 GLY B O 1
ATOM 1459 N N . ASN B 1 12 ? 4.27 -3.816 11.57 1 98.38 12 ASN B N 1
ATOM 1460 C CA . ASN B 1 12 ? 2.947 -3.943 10.969 1 98.38 12 ASN B CA 1
ATOM 1461 C C . ASN B 1 12 ? 3.018 -3.887 9.445 1 98.38 12 ASN B C 1
ATOM 1463 O O . ASN B 1 12 ? 2.432 -4.727 8.758 1 98.38 12 ASN B O 1
ATOM 1467 N N . PHE B 1 13 ? 3.779 -2.943 8.938 1 98.69 13 PHE B N 1
ATOM 1468 C CA . PHE B 1 13 ? 3.945 -2.783 7.496 1 98.69 13 PHE B CA 1
ATOM 1469 C C . PHE B 1 13 ? 4.566 -4.031 6.883 1 98.69 13 PHE B C 1
ATOM 1471 O O . PHE B 1 13 ? 4.113 -4.504 5.836 1 98.69 13 PHE B O 1
ATOM 1478 N N . ILE B 1 14 ? 5.551 -4.586 7.5 1 98.81 14 ILE B N 1
ATOM 1479 C CA . ILE B 1 14 ? 6.219 -5.801 7.043 1 98.81 14 ILE B CA 1
ATOM 1480 C C . ILE B 1 14 ? 5.215 -6.949 6.988 1 98.81 14 ILE B C 1
ATOM 1482 O O . ILE B 1 14 ? 5.215 -7.734 6.039 1 98.81 14 ILE B O 1
ATOM 1486 N N . CYS B 1 15 ? 4.387 -7.07 7.965 1 98.81 15 CYS B N 1
ATOM 1487 C CA . CYS B 1 15 ? 3.363 -8.109 7.969 1 98.81 15 CYS B CA 1
ATOM 1488 C C . CYS B 1 15 ? 2.441 -7.977 6.762 1 98.81 15 CYS B C 1
ATOM 1490 O O . CYS B 1 15 ? 2.084 -8.977 6.133 1 98.81 15 CYS B O 1
ATOM 1492 N N . GLY B 1 16 ? 2.059 -6.73 6.469 1 98.81 16 GLY B N 1
ATOM 1493 C CA . GLY B 1 16 ? 1.252 -6.5 5.281 1 98.81 16 GLY B CA 1
ATOM 1494 C C . GLY B 1 16 ? 1.936 -6.945 4.004 1 98.81 16 GLY B C 1
ATOM 1495 O O . GLY B 1 16 ? 1.321 -7.602 3.16 1 98.81 16 GLY B O 1
ATOM 1496 N N . LEU B 1 17 ? 3.209 -6.605 3.832 1 98.81 17 LEU B N 1
ATOM 1497 C CA . LEU B 1 17 ? 3.986 -6.992 2.66 1 98.81 17 LEU B CA 1
ATOM 1498 C C . LEU B 1 17 ? 4.105 -8.508 2.566 1 98.81 17 LEU B C 1
ATOM 1500 O O . LEU B 1 17 ? 3.963 -9.078 1.482 1 98.81 17 LEU B O 1
ATOM 1504 N N . LEU B 1 18 ? 4.34 -9.109 3.688 1 98.69 18 LEU B N 1
ATOM 1505 C CA . LEU B 1 18 ? 4.492 -10.562 3.713 1 98.69 18 LEU B CA 1
ATOM 1506 C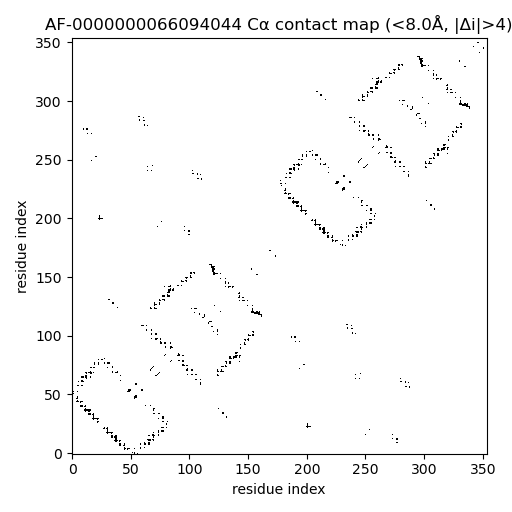 C . LEU B 1 18 ? 3.162 -11.25 3.412 1 98.69 18 LEU B C 1
ATOM 1508 O O . LEU B 1 18 ? 3.139 -12.328 2.811 1 98.69 18 LEU B O 1
ATOM 1512 N N . ALA B 1 19 ? 2.082 -10.633 3.885 1 98.81 19 ALA B N 1
ATOM 1513 C CA . ALA B 1 19 ? 0.771 -11.172 3.525 1 98.81 19 ALA B CA 1
ATOM 1514 C C . ALA B 1 19 ? 0.584 -11.195 2.012 1 98.81 19 ALA B C 1
ATOM 1516 O O . ALA B 1 19 ? 0.164 -12.211 1.448 1 98.81 19 ALA B O 1
ATOM 1517 N N . ILE B 1 20 ? 0.928 -10.125 1.338 1 98.56 20 ILE B N 1
ATOM 1518 C CA . ILE B 1 20 ? 0.825 -10.039 -0.115 1 98.56 20 ILE B CA 1
ATOM 1519 C C . ILE B 1 20 ? 1.772 -11.055 -0.756 1 98.56 20 ILE B C 1
ATOM 1521 O O . ILE B 1 20 ? 1.398 -11.75 -1.702 1 98.56 20 ILE B O 1
ATOM 1525 N N . HIS B 1 21 ? 2.959 -11.125 -0.188 1 97.56 21 HIS B N 1
ATOM 1526 C CA . HIS B 1 21 ? 3.928 -12.102 -0.668 1 97.56 21 HIS B CA 1
ATOM 1527 C C . HIS B 1 21 ? 3.371 -13.516 -0.572 1 97.56 21 HIS B C 1
ATOM 1529 O O . HIS B 1 21 ? 3.531 -14.32 -1.497 1 97.56 21 HIS B O 1
ATOM 1535 N N . SER B 1 22 ? 2.758 -13.859 0.513 1 98.19 22 SER B N 1
ATOM 1536 C CA . SER B 1 22 ? 2.168 -15.18 0.706 1 98.19 22 SER B CA 1
ATOM 1537 C C . SER B 1 22 ? 1.118 -15.477 -0.359 1 98.19 22 SER B C 1
ATOM 1539 O O . SER B 1 22 ? 0.994 -16.625 -0.814 1 98.19 22 SER B O 1
ATOM 1541 N N . LEU B 1 23 ? 0.413 -14.461 -0.742 1 98.19 23 LEU B N 1
ATOM 1542 C CA . LEU B 1 23 ? -0.661 -14.633 -1.714 1 98.19 23 LEU B CA 1
ATOM 1543 C C . LEU B 1 23 ? -0.096 -14.875 -3.109 1 98.19 23 LEU B C 1
ATOM 1545 O O . LEU B 1 23 ? -0.772 -15.453 -3.967 1 98.19 23 LEU B O 1
ATOM 1549 N N . LEU B 1 24 ? 1.198 -14.43 -3.402 1 96.06 24 LEU B N 1
ATOM 1550 C CA . LEU B 1 24 ? 1.856 -14.719 -4.672 1 96.06 24 LEU B CA 1
ATOM 1551 C C . LEU B 1 24 ? 2.004 -16.219 -4.879 1 96.06 24 LEU B C 1
ATOM 1553 O O . LEU B 1 24 ? 2.045 -16.688 -6.016 1 96.06 24 LEU B O 1
ATOM 1557 N N . TYR B 1 25 ? 2.062 -16.922 -3.775 1 95.06 25 TYR B N 1
ATOM 1558 C CA . TYR B 1 25 ? 2.211 -18.375 -3.836 1 95.06 25 TYR B CA 1
ATOM 1559 C C . TYR B 1 25 ? 0.933 -19.078 -3.385 1 95.06 25 TYR B C 1
ATOM 1561 O O . TYR B 1 25 ? 0.958 -20.25 -3.016 1 95.06 25 TYR B O 1
ATOM 1569 N N . HIS B 1 26 ? -0.108 -18.375 -3.244 1 95.5 26 HIS B N 1
ATOM 1570 C CA . HIS B 1 26 ? -1.452 -18.859 -2.941 1 95.5 26 HIS B CA 1
ATOM 1571 C C . HIS B 1 26 ? -1.502 -19.516 -1.571 1 95.5 26 HIS B C 1
ATOM 1573 O O . HIS B 1 26 ? -2.232 -20.5 -1.377 1 95.5 26 HIS B O 1
ATOM 1579 N N . ASN B 1 27 ? -0.623 -19.031 -0.725 1 97.69 27 ASN B N 1
ATOM 1580 C CA . ASN B 1 27 ? -0.681 -19.469 0.665 1 97.69 27 ASN B CA 1
ATOM 1581 C C . ASN B 1 27 ? -1.61 -18.594 1.493 1 97.69 27 ASN B C 1
ATOM 1583 O O . ASN B 1 27 ? -1.16 -17.641 2.137 1 97.69 27 ASN B O 1
ATOM 1587 N N . ILE B 1 28 ? -2.867 -19 1.527 1 97.94 28 ILE B N 1
ATOM 1588 C CA . ILE B 1 28 ? -3.924 -18.219 2.156 1 97.94 28 ILE B CA 1
ATOM 1589 C C . ILE B 1 28 ? -3.713 -18.188 3.668 1 97.94 28 ILE B C 1
ATOM 1591 O O . ILE B 1 28 ? -3.873 -17.141 4.305 1 97.94 28 ILE B O 1
ATOM 1595 N N . HIS B 1 29 ? -3.297 -19.344 4.23 1 97.88 29 HIS B N 1
ATOM 1596 C CA . HIS B 1 29 ? -3.131 -19.453 5.676 1 97.88 29 HIS B CA 1
ATOM 1597 C C . HIS B 1 29 ? -2.076 -18.484 6.184 1 97.88 29 HIS B C 1
ATOM 1599 O O . HIS B 1 29 ? -2.314 -17.75 7.145 1 97.88 29 HIS B O 1
ATOM 1605 N N . SER B 1 30 ? -0.919 -18.453 5.551 1 98.44 30 SER B N 1
ATOM 1606 C CA . SER B 1 30 ? 0.144 -17.531 5.949 1 98.44 30 SER B CA 1
ATOM 1607 C C . SER B 1 30 ? -0.286 -16.078 5.781 1 98.44 30 SER B C 1
ATOM 1609 O O . SER B 1 30 ? 0.054 -15.227 6.605 1 98.44 30 SER B O 1
ATOM 1611 N N . ALA B 1 31 ? -1.008 -15.797 4.695 1 98.69 31 ALA B N 1
ATOM 1612 C CA . ALA B 1 31 ? -1.482 -14.438 4.461 1 98.69 31 ALA B CA 1
ATOM 1613 C C . ALA B 1 31 ? -2.373 -13.961 5.605 1 98.69 31 ALA B C 1
ATOM 1615 O O . ALA B 1 31 ? -2.205 -12.844 6.109 1 98.69 31 ALA B O 1
ATOM 1616 N N . VAL B 1 32 ? -3.258 -14.82 6.023 1 98.56 32 VAL B N 1
ATOM 1617 C CA . VAL B 1 32 ? -4.18 -14.492 7.105 1 98.56 32 VAL B CA 1
ATOM 1618 C C . VAL B 1 32 ? -3.4 -14.266 8.398 1 98.56 32 VAL B C 1
ATOM 1620 O O . VAL B 1 32 ? -3.662 -13.305 9.125 1 98.56 32 VAL B O 1
ATOM 1623 N N . LEU B 1 33 ? -2.475 -15.117 8.648 1 98.62 33 LEU B N 1
ATOM 1624 C CA . LEU B 1 33 ? -1.659 -15 9.852 1 98.62 33 LEU B CA 1
ATOM 1625 C C . LEU B 1 33 ? -0.919 -13.672 9.883 1 98.62 33 LEU B C 1
ATOM 1627 O O . LEU B 1 33 ? -0.86 -13.008 10.922 1 98.62 33 LEU B O 1
ATOM 1631 N N . PHE B 1 34 ? -0.367 -13.258 8.766 1 98.81 34 PHE B N 1
ATOM 1632 C CA . PHE B 1 34 ? 0.383 -12.008 8.711 1 98.81 34 PHE B CA 1
ATOM 1633 C C . PHE B 1 34 ? -0.542 -10.812 8.891 1 98.81 34 PHE B C 1
ATOM 1635 O O . PHE B 1 34 ? -0.177 -9.836 9.539 1 98.81 34 PHE B O 1
ATOM 1642 N N . ILE B 1 35 ? -1.769 -10.875 8.289 1 98.69 35 ILE B N 1
ATOM 1643 C CA . ILE B 1 35 ? -2.713 -9.773 8.453 1 98.69 35 ILE B CA 1
ATOM 1644 C C . ILE B 1 35 ? -3.104 -9.641 9.922 1 98.69 35 ILE B C 1
ATOM 1646 O O . ILE B 1 35 ? -3.119 -8.539 10.469 1 98.69 35 ILE B O 1
ATOM 1650 N N . PHE B 1 36 ? -3.33 -10.773 10.586 1 98.31 36 PHE B N 1
ATOM 1651 C CA . PHE B 1 36 ? -3.707 -10.758 11.992 1 98.31 36 PHE B CA 1
ATOM 1652 C C . PHE B 1 36 ? -2.549 -10.273 12.859 1 98.31 36 PHE B C 1
ATOM 1654 O O . PHE B 1 36 ? -2.748 -9.508 13.805 1 98.31 36 PHE B O 1
ATOM 1661 N N . THR B 1 37 ? -1.381 -10.758 12.586 1 98.56 37 THR B N 1
ATOM 1662 C CA . THR B 1 37 ? -0.206 -10.289 13.312 1 98.56 37 THR B CA 1
ATOM 1663 C C . THR B 1 37 ? -0.027 -8.789 13.133 1 98.56 37 THR B C 1
ATOM 1665 O O . THR B 1 37 ? 0.32 -8.078 14.086 1 98.56 37 THR B O 1
ATOM 1668 N N . GLY B 1 38 ? -0.249 -8.312 11.867 1 98.38 38 GLY B N 1
ATOM 1669 C CA . GLY B 1 38 ? -0.194 -6.883 11.617 1 98.38 38 GLY B CA 1
ATOM 1670 C C . GLY B 1 38 ? -1.186 -6.094 12.453 1 98.38 38 GLY B C 1
ATOM 1671 O O . GLY B 1 38 ? -0.873 -5.004 12.938 1 98.38 38 GLY B O 1
ATOM 1672 N N . MET B 1 39 ? -2.361 -6.641 12.625 1 97.12 39 MET B N 1
ATOM 1673 C CA . MET B 1 39 ? -3.373 -5.984 13.445 1 97.12 39 MET B CA 1
ATOM 1674 C C . MET B 1 39 ? -2.91 -5.879 14.898 1 97.12 39 MET B C 1
ATOM 1676 O O . MET B 1 39 ? -3.131 -4.859 15.547 1 97.12 39 MET B O 1
ATOM 1680 N N . PHE B 1 40 ? -2.33 -6.926 15.367 1 97 40 PHE B N 1
ATOM 1681 C CA . PHE B 1 40 ? -1.802 -6.941 16.719 1 97 40 PHE B CA 1
ATOM 1682 C C . PHE B 1 40 ? -0.722 -5.879 16.891 1 97 40 PHE B C 1
ATOM 1684 O O . PHE B 1 40 ? -0.712 -5.156 17.891 1 97 40 PHE B O 1
ATOM 1691 N N . LEU B 1 41 ? 0.162 -5.766 16 1 97.31 41 LEU B N 1
ATOM 1692 C CA . LEU B 1 41 ? 1.228 -4.77 16.047 1 97.31 41 LEU B CA 1
ATOM 1693 C C . LEU B 1 41 ? 0.657 -3.357 15.977 1 97.31 41 LEU B C 1
ATOM 1695 O O . LEU B 1 41 ? 1.145 -2.447 16.656 1 97.31 41 LEU B O 1
ATOM 1699 N N . ASP B 1 42 ? -0.356 -3.252 15.109 1 95.56 42 ASP B N 1
ATOM 1700 C CA . ASP B 1 42 ? -1.016 -1.956 14.992 1 95.56 42 ASP B CA 1
ATOM 1701 C C . ASP B 1 42 ? -1.603 -1.509 16.328 1 95.56 42 ASP B C 1
ATOM 1703 O O . ASP B 1 42 ? -1.462 -0.347 16.719 1 95.56 42 ASP B O 1
ATOM 1707 N N . PHE B 1 43 ? -2.213 -2.414 17 1 91.81 43 PHE B N 1
ATOM 1708 C CA . PHE B 1 43 ? -2.807 -2.152 18.312 1 91.81 43 PHE B CA 1
ATOM 1709 C C . PHE B 1 43 ? -1.737 -1.744 19.312 1 91.81 43 PHE B C 1
ATOM 1711 O O . PHE B 1 43 ? -1.922 -0.788 20.078 1 91.81 43 PHE B O 1
ATOM 1718 N N . PHE B 1 44 ? -0.648 -2.316 19.25 1 92.38 44 PHE B N 1
ATOM 1719 C CA . PHE B 1 44 ? 0.418 -2.078 20.219 1 92.38 44 PHE B CA 1
ATOM 1720 C C . PHE B 1 44 ? 1.143 -0.772 19.906 1 92.38 44 PHE B C 1
ATOM 1722 O O . PHE B 1 44 ? 1.594 -0.079 20.828 1 92.38 44 PHE B O 1
ATOM 1729 N N . ASP B 1 45 ? 1.298 -0.517 18.656 1 89.88 45 ASP B N 1
ATOM 1730 C CA . ASP B 1 45 ? 2.016 0.718 18.344 1 89.88 45 ASP B CA 1
ATOM 1731 C C . ASP B 1 45 ? 1.195 1.942 18.75 1 89.88 45 ASP B C 1
ATOM 1733 O O . ASP B 1 45 ? 1.751 2.957 19.172 1 89.88 45 ASP B O 1
ATOM 1737 N N . GLY B 1 46 ? -0.12 1.856 18.562 1 84.56 46 GLY B N 1
ATOM 1738 C CA . GLY B 1 46 ? -0.975 2.926 19.062 1 84.56 46 GLY B CA 1
ATOM 1739 C C . GLY B 1 46 ? -0.911 3.096 20.562 1 84.56 46 GLY B C 1
ATOM 1740 O O . GLY B 1 46 ? -0.79 4.219 21.062 1 84.56 46 GLY B O 1
ATOM 1741 N N . MET B 1 47 ? -0.947 2.016 21.281 1 84.62 47 MET B N 1
ATOM 1742 C CA . MET B 1 47 ? -0.875 2.029 22.734 1 84.62 47 MET B CA 1
ATOM 1743 C C . MET B 1 47 ? 0.472 2.564 23.219 1 84.62 47 MET B C 1
ATOM 1745 O O . MET B 1 47 ? 0.53 3.398 24.125 1 84.62 47 MET B O 1
ATOM 1749 N N . ALA B 1 48 ? 1.496 2.105 22.516 1 82.56 48 ALA B N 1
ATOM 1750 C CA . ALA B 1 48 ? 2.848 2.531 22.875 1 82.56 48 ALA B CA 1
ATOM 1751 C C . ALA B 1 48 ? 3.035 4.023 22.625 1 82.56 48 ALA B C 1
ATOM 1753 O O . ALA B 1 48 ? 3.66 4.719 23.438 1 82.56 48 ALA B O 1
ATOM 1754 N N . ALA B 1 49 ? 2.508 4.527 21.609 1 81 49 ALA B N 1
ATOM 1755 C CA . ALA B 1 49 ? 2.641 5.945 21.281 1 81 49 ALA B CA 1
ATOM 1756 C C . ALA B 1 49 ? 1.957 6.816 22.328 1 81 49 ALA B C 1
ATOM 1758 O O . ALA B 1 49 ? 2.486 7.859 22.719 1 81 49 ALA B O 1
ATOM 1759 N N . ARG B 1 50 ? 0.851 6.324 22.781 1 80.5 50 ARG B N 1
ATOM 1760 C CA . ARG B 1 50 ? 0.096 7.074 23.781 1 80.5 50 ARG B CA 1
ATOM 1761 C C . ARG B 1 50 ? 0.755 6.977 25.156 1 80.5 50 ARG B C 1
ATOM 1763 O O . ARG B 1 50 ? 0.913 7.984 25.844 1 80.5 50 ARG B O 1
ATOM 1770 N N . LYS B 1 51 ? 1.15 5.871 25.516 1 84.75 51 LYS B N 1
ATOM 1771 C CA . LYS B 1 51 ? 1.733 5.629 26.828 1 84.75 51 LYS B CA 1
ATOM 1772 C C . LYS B 1 51 ? 3.074 6.34 26.984 1 84.75 51 LYS B C 1
ATOM 1774 O O . LYS B 1 51 ? 3.408 6.832 28.062 1 84.75 51 LYS B O 1
ATOM 1779 N N . LEU B 1 52 ? 3.799 6.371 25.859 1 84.75 52 LEU B N 1
ATOM 1780 C CA . LEU B 1 52 ? 5.125 6.973 25.906 1 84.75 52 LEU B CA 1
ATOM 1781 C C . LEU B 1 52 ? 5.07 8.445 25.516 1 84.75 52 LEU B C 1
ATOM 1783 O O . LEU B 1 52 ? 6.105 9.109 25.422 1 84.75 52 LEU B O 1
ATOM 1787 N N . ASN B 1 53 ? 3.871 8.914 25.297 1 80.88 53 ASN B N 1
ATOM 1788 C CA . ASN B 1 53 ? 3.691 10.281 24.828 1 80.88 53 ASN B CA 1
ATOM 1789 C C . ASN B 1 53 ? 4.539 10.57 23.594 1 80.88 53 ASN B C 1
ATOM 1791 O O . ASN B 1 53 ? 5.227 11.594 23.531 1 80.88 53 ASN B O 1
ATOM 1795 N N . ALA B 1 54 ? 4.664 9.68 22.812 1 78.75 54 ALA B N 1
ATOM 1796 C CA . ALA B 1 54 ? 5.504 9.75 21.625 1 78.75 54 ALA B CA 1
ATOM 1797 C C . ALA B 1 54 ? 4.656 9.883 20.359 1 78.75 54 ALA B C 1
ATOM 1799 O O . ALA B 1 54 ? 4.988 9.32 19.312 1 78.75 54 ALA B O 1
ATOM 1800 N N . VAL B 1 55 ? 3.516 10.508 20.547 1 75.94 55 VAL B N 1
ATOM 1801 C CA . VAL B 1 55 ? 2.701 10.789 19.375 1 75.94 55 VAL B CA 1
ATOM 1802 C C . VAL B 1 55 ? 3.389 11.844 18.5 1 75.94 55 VAL B C 1
ATOM 1804 O O . VAL B 1 55 ? 3.748 12.922 19 1 75.94 55 VAL B O 1
ATOM 1807 N N . SER B 1 56 ? 3.863 11.422 17.344 1 83.88 56 SER B N 1
ATOM 1808 C CA . SER B 1 56 ? 4.59 12.305 16.438 1 83.88 56 SER B CA 1
ATOM 1809 C C . SER B 1 56 ? 3.965 12.312 15.055 1 83.88 56 SER B C 1
ATOM 1811 O O . SER B 1 56 ? 3.225 11.398 14.695 1 83.88 56 SER B O 1
ATOM 1813 N N . ASP B 1 57 ? 4.238 13.289 14.312 1 85.69 57 ASP B N 1
ATOM 1814 C CA . ASP B 1 57 ? 3.764 13.391 12.938 1 85.69 57 ASP B CA 1
ATOM 1815 C C . ASP B 1 57 ? 4.324 12.266 12.078 1 85.69 57 ASP B C 1
ATOM 1817 O O . ASP B 1 57 ? 3.617 11.711 11.227 1 85.69 57 ASP B O 1
ATOM 1821 N N . MET B 1 58 ? 5.543 11.938 12.328 1 89 58 MET B N 1
ATOM 1822 C CA . MET B 1 58 ? 6.176 10.844 11.602 1 89 58 MET B CA 1
ATOM 1823 C C . MET B 1 58 ? 5.465 9.523 11.867 1 89 58 MET B C 1
ATOM 1825 O O . MET B 1 58 ? 5.188 8.758 10.945 1 89 58 MET B O 1
ATOM 1829 N N . GLY B 1 59 ? 5.215 9.297 13.094 1 89.88 59 GLY B N 1
ATOM 1830 C CA . GLY B 1 59 ? 4.508 8.078 13.461 1 89.88 59 GLY B CA 1
ATOM 1831 C C . GLY B 1 59 ? 3.129 7.98 12.836 1 89.88 59 GLY B C 1
ATOM 1832 O O . GLY B 1 59 ? 2.703 6.898 12.422 1 89.88 59 GLY B O 1
ATOM 1833 N N . ARG B 1 60 ? 2.465 9.047 12.766 1 89.88 60 ARG B N 1
ATOM 1834 C CA . ARG B 1 60 ? 1.131 9.086 12.18 1 89.88 60 ARG B CA 1
ATOM 1835 C C . ARG B 1 60 ? 1.176 8.75 10.695 1 89.88 60 ARG B C 1
ATOM 1837 O O . ARG B 1 60 ? 0.358 7.965 10.203 1 89.88 60 ARG B O 1
ATOM 1844 N N . GLU B 1 61 ? 2.113 9.312 10.016 1 92.31 61 GLU B N 1
ATOM 1845 C CA . GLU B 1 61 ? 2.273 9.031 8.594 1 92.31 61 GLU B CA 1
ATOM 1846 C C . GLU B 1 61 ? 2.621 7.566 8.352 1 92.31 61 GLU B C 1
ATOM 1848 O O . GLU B 1 61 ? 2.01 6.906 7.512 1 92.31 61 GLU B O 1
ATOM 1853 N N . LEU B 1 62 ? 3.553 7.117 9.133 1 95.5 62 LEU B N 1
ATOM 1854 C CA . LEU B 1 62 ? 3.969 5.727 9 1 95.5 62 LEU B CA 1
ATOM 1855 C C . LEU B 1 62 ? 2.799 4.781 9.258 1 95.5 62 LEU B C 1
ATOM 1857 O O . LEU B 1 62 ? 2.602 3.811 8.523 1 95.5 62 LEU B O 1
ATOM 1861 N N . ASP B 1 63 ? 2.09 5.145 10.281 1 94.69 63 ASP B N 1
ATOM 1862 C CA . ASP B 1 63 ? 0.953 4.32 10.688 1 94.69 63 ASP B CA 1
ATOM 1863 C C . ASP B 1 63 ? -0.089 4.238 9.57 1 94.69 63 ASP B C 1
ATOM 1865 O O . ASP B 1 63 ? -0.614 3.16 9.289 1 94.69 63 ASP B O 1
ATOM 1869 N N . SER B 1 64 ? -0.345 5.273 8.922 1 96.19 64 SER B N 1
ATOM 1870 C CA . SER B 1 64 ? -1.346 5.312 7.859 1 96.19 64 SER B CA 1
ATOM 1871 C C . SER B 1 64 ? -0.905 4.488 6.652 1 96.19 64 SER B C 1
ATOM 1873 O O . SER B 1 64 ? -1.717 3.789 6.043 1 96.19 64 SER B O 1
ATOM 1875 N N . PHE B 1 65 ? 0.375 4.535 6.281 1 97.94 65 PHE B N 1
ATOM 1876 C CA . PHE B 1 65 ? 0.906 3.74 5.18 1 97.94 65 PHE B CA 1
ATOM 1877 C C . PHE B 1 65 ? 0.823 2.252 5.492 1 97.94 65 PHE B C 1
ATOM 1879 O O . PHE B 1 65 ? 0.409 1.456 4.648 1 97.94 65 PHE B O 1
ATOM 1886 N N . ALA B 1 66 ? 1.255 1.966 6.707 1 98.44 66 ALA B N 1
ATOM 1887 C CA . ALA B 1 66 ? 1.208 0.569 7.137 1 98.44 66 ALA B CA 1
ATOM 1888 C C . ALA B 1 66 ? -0.222 0.038 7.117 1 98.44 66 ALA B C 1
ATOM 1890 O O . ALA B 1 66 ? -0.479 -1.054 6.605 1 98.44 66 ALA B O 1
ATOM 1891 N N . ASP B 1 67 ? -1.122 0.858 7.652 1 98 67 ASP B N 1
ATOM 1892 C CA . ASP B 1 67 ? -2.525 0.462 7.719 1 98 67 ASP B CA 1
ATOM 1893 C C . ASP B 1 67 ? -3.096 0.225 6.324 1 98 67 ASP B C 1
ATOM 1895 O O . ASP B 1 67 ? -3.879 -0.704 6.117 1 98 67 ASP B O 1
ATOM 1899 N N . LEU B 1 68 ? -2.736 1.015 5.363 1 98.62 68 LEU B N 1
ATOM 1900 C CA . LEU B 1 68 ? -3.25 0.849 4.008 1 98.62 68 LEU B CA 1
ATOM 1901 C C . LEU B 1 68 ? -2.814 -0.489 3.422 1 98.62 68 LEU B C 1
ATOM 1903 O O . LEU B 1 68 ? -3.629 -1.217 2.852 1 98.62 68 LEU B O 1
ATOM 1907 N N . VAL B 1 69 ? -1.554 -0.797 3.551 1 98.88 69 VAL B N 1
ATOM 1908 C CA . VAL B 1 69 ? -1.023 -2.012 2.939 1 98.88 69 VAL B CA 1
ATOM 1909 C C . VAL B 1 69 ? -1.557 -3.236 3.676 1 98.88 69 VAL B C 1
ATOM 1911 O O . VAL B 1 69 ? -2.037 -4.184 3.051 1 98.88 69 VAL B O 1
ATOM 1914 N N . THR B 1 70 ? -1.543 -3.219 5.016 1 98.81 70 THR B N 1
ATOM 1915 C CA . THR B 1 70 ? -1.856 -4.387 5.828 1 98.81 70 THR B CA 1
ATOM 1916 C C . THR B 1 70 ? -3.363 -4.625 5.879 1 98.81 70 THR B C 1
ATOM 1918 O O . THR B 1 70 ? -3.816 -5.77 5.887 1 98.81 70 THR B O 1
ATOM 1921 N N . PHE B 1 71 ? -4.137 -3.525 5.891 1 98.56 71 PHE B N 1
ATOM 1922 C CA . PHE B 1 71 ? -5.562 -3.699 6.141 1 98.56 71 PHE B CA 1
ATOM 1923 C C . PHE B 1 71 ? -6.383 -3.244 4.941 1 98.56 71 PHE B C 1
ATOM 1925 O O . PHE B 1 71 ? -7.594 -3.465 4.891 1 98.56 71 PHE B O 1
ATOM 1932 N N . GLY B 1 72 ? -5.797 -2.625 3.994 1 98.56 72 GLY B N 1
ATOM 1933 C CA . GLY B 1 72 ? -6.477 -2.168 2.795 1 98.56 72 GLY B CA 1
ATOM 1934 C C . GLY B 1 72 ? -6.176 -3.018 1.575 1 98.56 72 GLY B C 1
ATOM 1935 O O . GLY B 1 72 ? -7.09 -3.516 0.916 1 98.56 72 GLY B O 1
ATOM 1936 N N . VAL B 1 73 ? -4.914 -3.217 1.312 1 98.88 73 VAL B N 1
ATOM 1937 C CA . VAL B 1 73 ? -4.48 -3.889 0.094 1 98.88 73 VAL B CA 1
ATOM 1938 C C . VAL B 1 73 ? -4.457 -5.398 0.318 1 98.88 73 VAL B C 1
ATOM 1940 O O . VAL B 1 73 ? -5.066 -6.156 -0.44 1 98.88 73 VAL B O 1
ATOM 1943 N N . ALA B 1 74 ? -3.809 -5.855 1.396 1 98.88 74 ALA B N 1
ATOM 1944 C CA . ALA B 1 74 ? -3.605 -7.281 1.638 1 98.88 74 ALA B CA 1
ATOM 1945 C C . ALA B 1 74 ? -4.941 -8.008 1.771 1 98.88 74 ALA B C 1
ATOM 1947 O O . ALA B 1 74 ? -5.176 -9.016 1.095 1 98.88 74 ALA B O 1
ATOM 1948 N N . PRO B 1 75 ? -5.883 -7.531 2.586 1 98.81 75 PRO B N 1
ATOM 1949 C CA . PRO B 1 75 ? -7.152 -8.25 2.711 1 98.81 75 PRO B CA 1
ATOM 1950 C C . PRO B 1 75 ? -7.945 -8.273 1.405 1 98.81 75 PRO B C 1
ATOM 1952 O O . PRO B 1 75 ? -8.664 -9.242 1.134 1 98.81 75 PRO B O 1
ATOM 1955 N N . SER B 1 76 ? -7.863 -7.203 0.665 1 98.62 76 SER B N 1
ATOM 1956 C CA . SER B 1 76 ? -8.562 -7.168 -0.616 1 98.62 76 SER B CA 1
ATOM 1957 C C . SER B 1 76 ? -8.016 -8.219 -1.572 1 98.62 76 SER B C 1
ATOM 1959 O O . SER B 1 76 ? -8.781 -8.898 -2.26 1 98.62 76 SER B O 1
ATOM 1961 N N . MET B 1 77 ? -6.73 -8.352 -1.651 1 98.44 77 MET B N 1
ATOM 1962 C CA . MET B 1 77 ? -6.098 -9.375 -2.48 1 98.44 77 MET B CA 1
ATOM 1963 C C . MET B 1 77 ? -6.449 -10.773 -1.979 1 98.44 77 MET B C 1
ATOM 1965 O O . MET B 1 77 ? -6.648 -11.688 -2.777 1 98.44 77 MET B O 1
ATOM 1969 N N . LEU B 1 78 ? -6.453 -10.906 -0.667 1 98.62 78 LEU B N 1
ATOM 1970 C CA . LEU B 1 78 ? -6.836 -12.18 -0.068 1 98.62 78 LEU B CA 1
ATOM 1971 C C . LEU B 1 78 ? -8.266 -12.555 -0.456 1 98.62 78 LEU B C 1
ATOM 1973 O O . LEU B 1 78 ? -8.516 -13.68 -0.896 1 98.62 78 LEU B O 1
ATOM 1977 N N . ALA B 1 79 ? -9.188 -11.625 -0.277 1 98.5 79 ALA B N 1
ATOM 1978 C CA . ALA B 1 79 ? -10.594 -11.867 -0.614 1 98.5 79 ALA B CA 1
ATOM 1979 C C . ALA B 1 79 ? -10.742 -12.281 -2.074 1 98.5 79 ALA B C 1
ATOM 1981 O O . ALA B 1 79 ? -11.516 -13.18 -2.393 1 98.5 79 ALA B O 1
ATOM 1982 N N . TYR B 1 80 ? -10 -11.602 -2.912 1 98 80 TYR B N 1
ATOM 1983 C CA . TYR B 1 80 ? -10.047 -11.953 -4.328 1 98 80 TYR B CA 1
ATOM 1984 C C . TYR B 1 80 ? -9.57 -13.383 -4.555 1 98 80 TYR B C 1
ATOM 1986 O O . TYR B 1 80 ? -10.211 -14.156 -5.266 1 98 80 TYR B O 1
ATOM 1994 N N . SER B 1 81 ? -8.445 -13.758 -3.92 1 97.19 81 SER B N 1
ATOM 1995 C CA . SER B 1 81 ? -7.812 -15.062 -4.117 1 97.19 81 SER B CA 1
ATOM 1996 C C . SER B 1 81 ? -8.672 -16.188 -3.549 1 97.19 81 SER B C 1
ATOM 1998 O O . SER B 1 81 ? -8.594 -17.328 -4.012 1 97.19 81 SER B O 1
ATOM 2000 N N . VAL B 1 82 ? -9.484 -15.867 -2.596 1 97.19 82 VAL B N 1
ATOM 2001 C CA . VAL B 1 82 ? -10.242 -16.906 -1.903 1 97.19 82 VAL B CA 1
ATOM 2002 C C . VAL B 1 82 ? -11.547 -17.188 -2.656 1 97.19 82 VAL B C 1
ATOM 2004 O O . VAL B 1 82 ? -11.891 -18.344 -2.906 1 97.19 82 VAL B O 1
ATOM 2007 N N . ALA B 1 83 ? -12.25 -16.047 -3.07 1 97 83 ALA B N 1
ATOM 2008 C CA . ALA B 1 83 ? -13.57 -16.391 -3.611 1 97 83 ALA B CA 1
ATOM 2009 C C . ALA B 1 83 ? -14 -15.375 -4.672 1 97 83 ALA B C 1
ATOM 2011 O O . ALA B 1 83 ? -14.766 -15.703 -5.582 1 97 83 ALA B O 1
ATOM 2012 N N . LEU B 1 84 ? -13.547 -14.141 -4.629 1 97.19 84 LEU B N 1
ATOM 2013 C CA . LEU B 1 84 ? -14.047 -13.094 -5.512 1 97.19 84 LEU B CA 1
ATOM 2014 C C . LEU B 1 84 ? -13.641 -13.359 -6.957 1 97.19 84 LEU B C 1
ATOM 2016 O O . LEU B 1 84 ? -14.258 -12.836 -7.887 1 97.19 84 LEU B O 1
ATOM 2020 N N . TYR B 1 85 ? -12.555 -14.094 -7.117 1 95.44 85 TYR B N 1
ATOM 2021 C CA . TYR B 1 85 ? -12.078 -14.391 -8.461 1 95.44 85 TYR B CA 1
ATOM 2022 C C . TYR B 1 85 ? -13.141 -15.125 -9.266 1 95.44 85 TYR B C 1
ATOM 2024 O O . TYR B 1 85 ? -13.094 -15.148 -10.5 1 95.44 85 TYR B O 1
ATOM 2032 N N . THR B 1 86 ? -14.172 -15.789 -8.641 1 96.38 86 THR B N 1
ATOM 2033 C CA . THR B 1 86 ? -15.203 -16.578 -9.312 1 96.38 86 THR B CA 1
ATOM 2034 C C . THR B 1 86 ? -16.25 -15.656 -9.93 1 96.38 86 THR B C 1
ATOM 2036 O O . THR B 1 86 ? -17.062 -16.094 -10.742 1 96.38 86 THR B O 1
ATOM 2039 N N . LEU B 1 87 ? -16.328 -14.398 -9.5 1 95.81 87 LEU B N 1
ATOM 2040 C CA . LEU B 1 87 ? -17.219 -13.398 -10.078 1 95.81 87 LEU B CA 1
ATOM 2041 C C . LEU B 1 87 ? -16.453 -12.492 -11.055 1 95.81 87 LEU B C 1
ATOM 2043 O O . LEU B 1 87 ? -15.945 -11.445 -10.664 1 95.81 87 LEU B O 1
ATOM 2047 N N . PRO B 1 88 ? -16.484 -12.898 -12.297 1 87.94 88 PRO B N 1
ATOM 2048 C CA . PRO B 1 88 ? -15.664 -12.148 -13.242 1 87.94 88 PRO B CA 1
ATOM 2049 C C . PRO B 1 88 ? -16 -10.656 -13.258 1 87.94 88 PRO B C 1
ATOM 2051 O O . PRO B 1 88 ? -17.172 -10.281 -13.156 1 87.94 88 PRO B O 1
ATOM 2054 N N . PHE B 1 89 ? -15.078 -9.789 -13.328 1 92.25 89 PHE B N 1
ATOM 2055 C CA . PHE B 1 89 ? -15.148 -8.336 -13.43 1 92.25 89 PHE B CA 1
ATOM 2056 C C . PHE B 1 89 ? -15.672 -7.727 -12.141 1 92.25 89 PHE B C 1
ATOM 2058 O O . PHE B 1 89 ? -15.102 -6.77 -11.617 1 92.25 89 PHE B O 1
ATOM 2065 N N . ILE B 1 90 ? -16.766 -8.391 -11.57 1 96.06 90 ILE B N 1
ATOM 2066 C CA . ILE B 1 90 ? -17.359 -7.863 -10.352 1 96.06 90 ILE B CA 1
ATOM 2067 C C . ILE B 1 90 ? -16.391 -8.047 -9.18 1 96.06 90 ILE B C 1
ATOM 2069 O O . ILE B 1 90 ? -16.266 -7.16 -8.336 1 96.06 90 ILE B O 1
ATOM 2073 N N . GLY B 1 91 ? -15.773 -9.227 -9.148 1 97.25 91 GLY B N 1
ATOM 2074 C CA . GLY B 1 91 ? -14.859 -9.531 -8.062 1 97.25 91 GLY B CA 1
ATOM 2075 C C . GLY B 1 91 ? -13.703 -8.555 -7.961 1 97.25 91 GLY B C 1
ATOM 2076 O O . GLY B 1 91 ? -13.391 -8.062 -6.875 1 97.25 91 GLY B O 1
ATOM 2077 N N . ILE B 1 92 ? -13.094 -8.289 -9.117 1 97.06 92 ILE B N 1
ATOM 2078 C CA . ILE B 1 92 ? -11.945 -7.391 -9.125 1 97.06 92 ILE B CA 1
ATOM 2079 C C . ILE B 1 92 ? -12.398 -5.973 -8.789 1 97.06 92 ILE B C 1
ATOM 2081 O O . ILE B 1 92 ? -11.695 -5.23 -8.102 1 97.06 92 ILE B O 1
ATOM 2085 N N . LEU B 1 93 ? -13.539 -5.559 -9.266 1 97.94 93 LEU B N 1
ATOM 2086 C CA . LEU B 1 93 ? -14.078 -4.234 -8.969 1 97.94 93 LEU B CA 1
ATOM 2087 C C . LEU B 1 93 ? -14.32 -4.078 -7.469 1 97.94 93 LEU B C 1
ATOM 2089 O O . LEU B 1 93 ? -14.031 -3.023 -6.898 1 97.94 93 LEU B O 1
ATOM 2093 N N . CYS B 1 94 ? -14.875 -5.133 -6.867 1 98.12 94 CYS B N 1
ATOM 2094 C CA . CYS B 1 94 ? -15.109 -5.105 -5.426 1 98.12 94 CYS B CA 1
ATOM 2095 C C . CYS B 1 94 ? -13.797 -4.973 -4.66 1 98.12 94 CYS B C 1
ATOM 2097 O O . CYS B 1 94 ? -13.695 -4.164 -3.738 1 98.12 94 CYS B O 1
ATOM 2099 N N . ALA B 1 95 ? -12.836 -5.723 -5.074 1 98.31 95 ALA B N 1
ATOM 2100 C CA . ALA B 1 95 ? -11.531 -5.691 -4.414 1 98.31 95 ALA B CA 1
ATOM 2101 C C . ALA B 1 95 ? -10.883 -4.32 -4.543 1 98.31 95 ALA B C 1
ATOM 2103 O O . ALA B 1 95 ? -10.367 -3.773 -3.564 1 98.31 95 ALA B O 1
ATOM 2104 N N . LEU B 1 96 ? -10.938 -3.768 -5.746 1 98.5 96 LEU B N 1
ATOM 2105 C CA . LEU B 1 96 ? -10.359 -2.451 -5.996 1 98.5 96 LEU B CA 1
ATOM 2106 C C . LEU B 1 96 ? -11.07 -1.381 -5.18 1 98.5 96 LEU B C 1
ATOM 2108 O O . LEU B 1 96 ? -10.422 -0.532 -4.562 1 98.5 96 LEU B O 1
ATOM 2112 N N . THR B 1 97 ? -12.367 -1.44 -5.164 1 98.19 97 THR B N 1
ATOM 2113 C CA . THR B 1 97 ? -13.172 -0.456 -4.449 1 98.19 97 THR B CA 1
ATOM 2114 C C . THR B 1 97 ? -12.852 -0.472 -2.959 1 98.19 97 THR B C 1
ATOM 2116 O O . THR B 1 97 ? -12.75 0.583 -2.328 1 98.19 97 THR B O 1
ATOM 2119 N N . TYR B 1 98 ? -12.672 -1.625 -2.408 1 98.62 98 TYR B N 1
ATOM 2120 C CA . TYR B 1 98 ? -12.336 -1.761 -0.997 1 98.62 98 TYR B CA 1
ATOM 2121 C C . TYR B 1 98 ? -11.039 -1.024 -0.673 1 98.62 98 TYR B C 1
ATOM 2123 O O . TYR B 1 98 ? -10.984 -0.237 0.275 1 98.62 98 TYR B O 1
ATOM 2131 N N . SER B 1 99 ? -10 -1.287 -1.468 1 98.81 99 SER B N 1
ATOM 2132 C CA . SER B 1 99 ? -8.703 -0.661 -1.235 1 98.81 99 SER B CA 1
ATOM 2133 C C . SER B 1 99 ? -8.766 0.847 -1.45 1 98.81 99 SER B C 1
ATOM 2135 O O . SER B 1 99 ? -8.141 1.613 -0.715 1 98.81 99 SER B O 1
ATOM 2137 N N . ILE B 1 100 ? -9.547 1.285 -2.453 1 98.31 100 ILE B N 1
ATOM 2138 C CA . ILE B 1 100 ? -9.695 2.707 -2.746 1 98.31 100 ILE B CA 1
ATOM 2139 C C . ILE B 1 100 ? -10.367 3.408 -1.569 1 98.31 100 ILE B C 1
ATOM 2141 O O . ILE B 1 100 ? -9.914 4.469 -1.131 1 98.31 100 ILE B O 1
ATOM 2145 N N . CYS B 1 101 ? -11.453 2.814 -1.069 1 97.25 101 CYS B N 1
ATOM 2146 C CA . CYS B 1 101 ? -12.172 3.406 0.054 1 97.25 101 CYS B CA 1
ATOM 2147 C C . CYS B 1 101 ? -11.297 3.443 1.301 1 97.25 101 CYS B C 1
ATOM 2149 O O . CYS B 1 101 ? -11.391 4.371 2.105 1 97.25 101 CYS B O 1
ATOM 2151 N N . GLY B 1 102 ? -10.453 2.414 1.457 1 96.94 102 GLY B N 1
ATOM 2152 C CA . GLY B 1 102 ? -9.477 2.457 2.537 1 96.94 102 GLY B CA 1
ATOM 2153 C C . GLY B 1 102 ? -8.516 3.625 2.424 1 96.94 102 GLY B C 1
ATOM 2154 O O . GLY B 1 102 ? -8.242 4.309 3.412 1 96.94 102 GLY B O 1
ATOM 2155 N N . MET B 1 103 ? -8.008 3.854 1.229 1 97.5 103 MET B N 1
ATOM 2156 C CA . MET B 1 103 ? -7.098 4.965 0.966 1 97.5 103 MET B CA 1
ATOM 2157 C C . MET B 1 103 ? -7.777 6.301 1.238 1 97.5 103 MET B C 1
ATOM 2159 O O . MET B 1 103 ? -7.188 7.188 1.859 1 97.5 103 MET B O 1
ATOM 2163 N N . LEU B 1 104 ? -8.992 6.445 0.801 1 95.12 104 LEU B N 1
ATOM 2164 C CA . LEU B 1 104 ? -9.75 7.676 1.009 1 95.12 104 LEU B CA 1
ATOM 2165 C C . LEU B 1 104 ? -9.977 7.93 2.494 1 95.12 104 LEU B C 1
ATOM 2167 O O . LEU B 1 104 ? -9.805 9.055 2.971 1 95.12 104 LEU B O 1
ATOM 2171 N N . ARG B 1 105 ? -10.336 6.91 3.154 1 93.12 105 ARG B N 1
ATOM 2172 C CA . ARG B 1 105 ? -10.578 7.02 4.59 1 93.12 105 ARG B CA 1
ATOM 2173 C C . ARG B 1 105 ? -9.328 7.484 5.32 1 93.12 105 ARG B C 1
ATOM 2175 O O . ARG B 1 105 ? -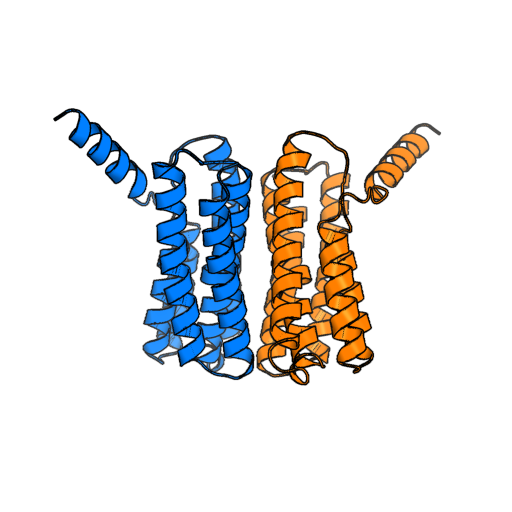9.391 8.391 6.156 1 93.12 105 ARG B O 1
ATOM 2182 N N . LEU B 1 106 ? -8.242 6.879 5.098 1 94.56 106 LEU B N 1
ATOM 2183 C CA . LEU B 1 106 ? -6.992 7.215 5.77 1 94.56 106 LEU B CA 1
ATOM 2184 C C . LEU B 1 106 ? -6.551 8.633 5.414 1 94.56 106 LEU B C 1
ATOM 2186 O O . LEU B 1 106 ? -6.031 9.352 6.27 1 94.56 106 LEU B O 1
ATOM 2190 N N . SER B 1 107 ? -6.746 9.031 4.137 1 93.25 107 SER B N 1
ATOM 2191 C CA . SER B 1 107 ? -6.391 10.375 3.707 1 93.25 107 SER B CA 1
ATOM 2192 C C . SER B 1 107 ? -7.207 11.43 4.449 1 93.25 107 SER B C 1
ATOM 2194 O O . SER B 1 107 ? -6.656 12.414 4.938 1 93.25 107 SER B O 1
ATOM 2196 N N . LYS B 1 108 ? -8.477 11.203 4.535 1 90.25 108 LYS B N 1
ATOM 2197 C CA . LYS B 1 108 ? -9.359 12.117 5.254 1 90.25 108 LYS B CA 1
ATOM 2198 C C . LYS B 1 108 ? -8.984 12.195 6.734 1 90.25 108 LYS B C 1
ATOM 2200 O O . LYS B 1 108 ? -8.984 13.273 7.324 1 90.25 108 LYS B O 1
ATOM 2205 N N . PHE B 1 109 ? -8.703 11.086 7.215 1 86.62 109 PHE B N 1
ATOM 2206 C CA . PHE B 1 109 ? -8.32 11.023 8.625 1 86.62 109 PHE B CA 1
ATOM 2207 C C . PHE B 1 109 ? -7.047 11.82 8.875 1 86.62 109 PHE B C 1
ATOM 2209 O O . PHE B 1 109 ? -6.949 12.547 9.859 1 86.62 109 PHE B O 1
ATOM 2216 N N . ASN B 1 110 ? -6.078 11.695 8.047 1 87.12 110 ASN B N 1
ATOM 2217 C CA . ASN B 1 110 ? -4.805 12.398 8.188 1 87.12 110 ASN B CA 1
ATOM 2218 C C . ASN B 1 110 ? -4.984 13.906 8.117 1 87.12 110 ASN B C 1
ATOM 2220 O O . ASN B 1 110 ? -4.281 14.656 8.805 1 87.12 110 ASN B O 1
ATOM 2224 N N . ILE B 1 111 ? -5.875 14.344 7.289 1 84.81 111 ILE B N 1
ATOM 2225 C CA . ILE B 1 111 ? -6.07 15.773 7.109 1 84.81 111 ILE B CA 1
ATOM 2226 C C . ILE B 1 111 ? -6.895 16.344 8.266 1 84.81 111 ILE B C 1
ATOM 2228 O O . ILE B 1 111 ? -6.648 17.453 8.734 1 84.81 111 ILE B O 1
ATOM 2232 N N . GLU B 1 112 ? -7.969 15.633 8.656 1 77.69 112 GLU B N 1
ATOM 2233 C CA . GLU B 1 112 ? -8.859 16.109 9.711 1 77.69 112 GLU B CA 1
ATOM 2234 C C . GLU B 1 112 ? -8.156 16.094 11.07 1 77.69 112 GLU B C 1
ATOM 2236 O O . GLU B 1 112 ? -8.359 17 11.883 1 77.69 112 GLU B O 1
ATOM 2241 N N . GLN B 1 113 ? -7.613 14.945 11.391 1 62.12 113 GLN B N 1
ATOM 2242 C CA . GLN B 1 113 ? -6.895 14.898 12.656 1 62.12 113 GLN B CA 1
ATOM 2243 C C . GLN B 1 113 ? -5.902 16.062 12.773 1 62.12 113 GLN B C 1
ATOM 2245 O O . GLN B 1 113 ? -5.59 16.5 13.875 1 62.12 113 GLN B O 1
ATOM 2250 N N . SER B 1 114 ? -5.352 16.438 11.648 1 52.72 114 SER B N 1
ATOM 2251 C CA . SER B 1 114 ? -4.477 17.609 11.703 1 52.72 114 SER B CA 1
ATOM 2252 C C . SER B 1 114 ? -5.254 18.875 12.07 1 52.72 114 SER B C 1
ATOM 2254 O O . SER B 1 114 ? -4.676 19.844 12.562 1 52.72 114 SER B O 1
ATOM 2256 N N . LYS B 1 115 ? -6.59 18.734 11.883 1 52.91 115 LYS B N 1
ATOM 2257 C CA . LYS B 1 115 ? -7.363 19.922 12.188 1 52.91 115 LYS B CA 1
ATOM 2258 C C . LYS B 1 115 ? -8.25 19.703 13.414 1 52.91 115 LYS B C 1
ATOM 2260 O O . LYS B 1 115 ? -8.281 20.547 14.32 1 52.91 115 LYS B O 1
ATOM 2265 N N . LEU B 1 116 ? -9.453 18.672 13.328 1 49.81 116 LEU B N 1
ATOM 2266 C CA . LEU B 1 116 ? -10.438 18.516 14.391 1 49.81 116 LEU B CA 1
ATOM 2267 C C . LEU B 1 116 ? -10.516 17.062 14.852 1 49.81 116 LEU B C 1
ATOM 2269 O O . LEU B 1 116 ? -10.289 16.141 14.062 1 49.81 116 LEU B O 1
ATOM 2273 N N . PRO B 1 117 ? -10.602 16.703 16.203 1 44.12 117 PRO B N 1
ATOM 2274 C CA . PRO B 1 117 ? -10.5 15.398 16.875 1 44.12 117 PRO B CA 1
ATOM 2275 C C . PRO B 1 117 ? -11.57 14.414 16.406 1 44.12 117 PRO B C 1
ATOM 2277 O O . PRO B 1 117 ? -11.828 13.414 17.078 1 44.12 117 PRO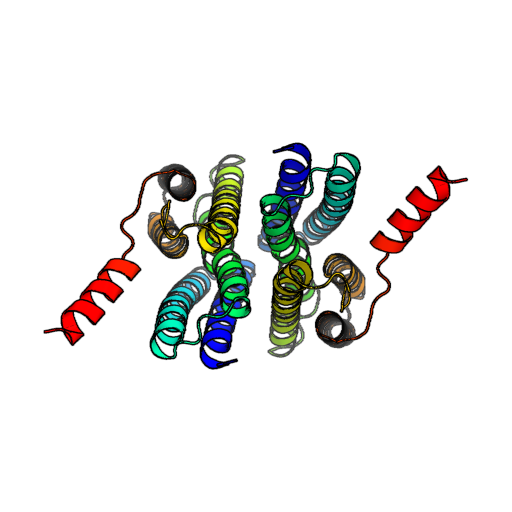 B O 1
ATOM 2280 N N . THR B 1 118 ? -12.75 14.758 15.844 1 42.47 118 THR B N 1
ATOM 2281 C CA . THR B 1 118 ? -13.852 13.789 15.789 1 42.47 118 THR B CA 1
ATOM 2282 C C . THR B 1 118 ? -13.562 12.703 14.758 1 42.47 118 THR B C 1
ATOM 2284 O O . THR B 1 118 ? -13.086 13 13.656 1 42.47 118 THR B O 1
ATOM 2287 N N . PHE B 1 119 ? -13.375 11.484 15.266 1 51.94 119 PHE B N 1
ATOM 2288 C CA . PHE B 1 119 ? -13.016 10.305 14.484 1 51.94 119 PHE B CA 1
ATOM 2289 C C . PHE B 1 119 ? -14.188 9.852 13.617 1 51.94 119 PHE B C 1
ATOM 2291 O O . PHE B 1 119 ? -15.25 9.508 14.133 1 51.94 119 PHE B O 1
ATOM 2298 N N . ILE B 1 120 ? -14.422 10.172 12.32 1 56.38 120 ILE B N 1
ATOM 2299 C CA . ILE B 1 120 ? -15.531 9.836 11.43 1 56.38 120 ILE B CA 1
ATOM 2300 C C . ILE B 1 120 ? -15.141 8.664 10.531 1 56.38 120 ILE B C 1
ATOM 2302 O O . ILE B 1 120 ? -14.07 8.68 9.914 1 56.38 120 ILE B O 1
ATOM 2306 N N . GLY B 1 121 ? -15.914 7.41 10.656 1 63.41 121 GLY B N 1
ATOM 2307 C CA . GLY B 1 121 ? -15.883 6.273 9.758 1 63.41 121 GLY B CA 1
ATOM 2308 C C . GLY B 1 121 ? -15.25 5.039 10.367 1 63.41 121 GLY B C 1
ATOM 2309 O O . GLY B 1 121 ? -14.484 5.141 11.328 1 63.41 121 GLY B O 1
ATOM 2310 N N . MET B 1 122 ? -15.609 3.758 9.969 1 75.69 122 MET B N 1
ATOM 2311 C CA . MET B 1 122 ? -15.062 2.502 10.469 1 75.69 122 MET B CA 1
ATOM 2312 C C . MET B 1 122 ? -13.547 2.477 10.336 1 75.69 122 MET B C 1
ATOM 2314 O O . MET B 1 122 ? -13.008 2.752 9.258 1 75.69 122 MET B O 1
ATOM 2318 N N . PRO B 1 123 ? -12.93 2.156 11.422 1 89.44 123 PRO B N 1
ATOM 2319 C CA . PRO B 1 123 ? -11.469 2.047 11.328 1 89.44 123 PRO B CA 1
ATOM 2320 C C . PRO B 1 123 ? -11.023 0.941 10.375 1 89.44 123 PRO B C 1
ATOM 2322 O O . PRO B 1 123 ? -11.641 -0.122 10.32 1 89.44 123 PRO B O 1
ATOM 2325 N N . ILE B 1 124 ? -10.023 1.216 9.609 1 94.75 124 ILE B N 1
ATOM 2326 C CA . ILE B 1 124 ? -9.586 0.35 8.523 1 94.75 124 ILE B CA 1
ATOM 2327 C C . ILE B 1 124 ? -9.102 -0.984 9.086 1 94.75 124 ILE B C 1
ATOM 2329 O O . ILE B 1 124 ? -9.305 -2.035 8.469 1 94.75 124 ILE B O 1
ATOM 2333 N N . PRO B 1 125 ? -8.453 -1.105 10.266 1 95.38 125 PRO B N 1
ATOM 2334 C CA . PRO B 1 125 ? -8.078 -2.416 10.805 1 95.38 125 PRO B CA 1
ATOM 2335 C C . PRO B 1 125 ? -9.281 -3.316 11.062 1 95.38 125 PRO B C 1
ATOM 2337 O O . PRO B 1 125 ? -9.227 -4.523 10.812 1 95.38 125 PRO B O 1
ATOM 2340 N N . PHE B 1 126 ? -10.312 -2.738 11.516 1 94.81 126 PHE B N 1
ATOM 2341 C CA . PHE B 1 126 ? -11.531 -3.498 11.758 1 94.81 126 PHE B CA 1
ATOM 2342 C C . PHE B 1 126 ? -12.148 -3.969 10.445 1 94.81 126 PHE B C 1
ATOM 2344 O O . PHE B 1 126 ? -12.594 -5.113 10.336 1 94.81 126 PHE B O 1
ATOM 2351 N N . ALA B 1 127 ? -12.211 -3.096 9.508 1 96.75 127 ALA B N 1
ATOM 2352 C CA . ALA B 1 127 ? -12.703 -3.473 8.188 1 96.75 127 ALA B CA 1
ATOM 2353 C C . ALA B 1 127 ? -11.883 -4.613 7.602 1 96.75 127 ALA B C 1
ATOM 2355 O O . ALA B 1 127 ? -12.438 -5.555 7.023 1 96.75 127 ALA B O 1
ATOM 2356 N N . GLY B 1 128 ? -10.539 -4.527 7.688 1 98.06 128 GLY B N 1
ATOM 2357 C CA . GLY B 1 128 ? -9.656 -5.578 7.199 1 98.06 128 GLY B CA 1
ATOM 2358 C C . GLY B 1 128 ? -9.93 -6.926 7.844 1 98.06 128 GLY B C 1
ATOM 2359 O O . GLY B 1 128 ? -10 -7.945 7.152 1 98.06 128 GLY B O 1
ATOM 2360 N N . MET B 1 129 ? -10.109 -6.93 9.133 1 97.19 129 MET B N 1
ATOM 2361 C CA . MET B 1 129 ? -10.383 -8.172 9.852 1 97.19 129 MET B CA 1
ATOM 2362 C C . MET B 1 129 ? -11.727 -8.758 9.43 1 97.19 129 MET B C 1
ATOM 2364 O O . MET B 1 129 ? -11.844 -9.969 9.227 1 97.19 129 MET B O 1
ATOM 2368 N N . CYS B 1 130 ? -12.727 -7.934 9.344 1 97.75 130 CYS B N 1
ATOM 2369 C CA . CYS B 1 130 ? -14.047 -8.375 8.906 1 97.75 130 CYS B CA 1
ATOM 2370 C C . CYS B 1 130 ? -13.977 -9 7.512 1 97.75 130 CYS B C 1
ATOM 2372 O O . CYS B 1 130 ? -14.602 -10.023 7.254 1 97.75 130 CYS B O 1
ATOM 2374 N N . LEU B 1 131 ? -13.258 -8.344 6.66 1 98.56 131 LEU B N 1
ATOM 2375 C CA . LEU B 1 131 ? -13.141 -8.859 5.301 1 98.56 131 LEU B CA 1
ATOM 2376 C C . LEU B 1 131 ? -12.469 -10.227 5.289 1 98.56 131 LEU B C 1
ATOM 2378 O O . LEU B 1 131 ? -12.891 -11.125 4.559 1 98.56 131 LEU B O 1
ATOM 2382 N N . VAL B 1 132 ? -11.375 -10.375 6.094 1 98.44 132 VAL B N 1
ATOM 2383 C CA . VAL B 1 132 ? -10.68 -11.656 6.188 1 98.44 132 VAL B CA 1
ATOM 2384 C C . VAL B 1 132 ? -11.641 -12.727 6.691 1 98.44 132 VAL B C 1
ATOM 2386 O O . VAL B 1 132 ? -11.719 -13.82 6.117 1 98.44 132 VAL B O 1
ATOM 2389 N N . ILE B 1 133 ? -12.398 -12.461 7.723 1 97.81 133 ILE B N 1
ATOM 2390 C CA . ILE B 1 133 ? -13.344 -13.414 8.297 1 97.81 133 ILE B CA 1
ATOM 2391 C C . ILE B 1 133 ? -14.414 -13.758 7.258 1 97.81 133 ILE B C 1
ATOM 2393 O O . ILE B 1 133 ? -14.742 -14.938 7.074 1 97.81 133 ILE B O 1
ATOM 2397 N N . LEU B 1 134 ? -14.938 -12.758 6.562 1 97.88 134 LEU B N 1
ATOM 2398 C CA . LEU B 1 134 ? -15.938 -12.961 5.527 1 97.88 134 LEU B CA 1
ATOM 2399 C C . LEU B 1 134 ? -15.398 -13.852 4.41 1 97.88 134 LEU B C 1
ATOM 2401 O O . LEU B 1 134 ? -16.141 -14.625 3.811 1 97.88 134 LEU B O 1
ATOM 2405 N N . SER B 1 135 ? -14.109 -13.719 4.09 1 97.81 135 SER B N 1
ATOM 2406 C CA . SER B 1 135 ? -13.492 -14.492 3.018 1 97.81 135 SER B CA 1
ATOM 2407 C C . SER B 1 135 ? -13.555 -15.984 3.316 1 97.81 135 SER B C 1
ATOM 2409 O O . SER B 1 135 ? -13.594 -16.812 2.396 1 97.81 135 SER B O 1
ATOM 2411 N N . PHE B 1 136 ? -13.648 -16.359 4.535 1 96.38 136 PHE B N 1
ATOM 2412 C CA . PHE B 1 136 ? -13.625 -17.766 4.914 1 96.38 136 PHE B CA 1
ATOM 2413 C C . PHE B 1 136 ? -15.008 -18.391 4.789 1 96.38 136 PHE B C 1
ATOM 2415 O O . PHE B 1 136 ? -15.172 -19.594 4.977 1 96.38 136 PHE B O 1
ATOM 2422 N N . THR B 1 137 ? -16.031 -17.609 4.445 1 95.5 137 THR B N 1
ATOM 2423 C CA . THR B 1 137 ? -17.328 -18.188 4.113 1 95.5 137 THR B CA 1
ATOM 2424 C C . THR B 1 137 ? -17.281 -18.891 2.758 1 95.5 137 THR B C 1
ATOM 2426 O O . THR B 1 137 ? -18.156 -19.688 2.434 1 95.5 137 THR B O 1
ATOM 2429 N N . TYR B 1 138 ? -16.344 -18.562 1.958 1 95.06 138 TYR B N 1
ATOM 2430 C CA . TYR B 1 138 ? -16.109 -19.156 0.644 1 95.06 138 TYR B CA 1
ATOM 2431 C C . TYR B 1 138 ? -17.328 -18.984 -0.257 1 95.06 138 TYR B C 1
ATOM 2433 O O . TYR B 1 138 ? -17.562 -19.781 -1.163 1 95.06 138 TYR B O 1
ATOM 2441 N N . ASN B 1 139 ? -18.188 -18.016 0.025 1 97.31 139 ASN B N 1
ATOM 2442 C CA . ASN B 1 139 ? -19.328 -17.641 -0.803 1 97.31 139 ASN B CA 1
ATOM 2443 C C . ASN B 1 139 ? -19.062 -16.328 -1.539 1 97.31 139 ASN B C 1
ATOM 2445 O O . ASN B 1 139 ? -19.078 -15.258 -0.927 1 97.31 139 ASN B O 1
ATOM 2449 N N . PRO B 1 140 ? -18.875 -16.422 -2.869 1 97.62 140 PRO B N 1
ATOM 2450 C CA . PRO B 1 140 ? -18.453 -15.242 -3.629 1 97.62 140 PRO B CA 1
ATOM 2451 C C . PRO B 1 140 ? -19.469 -14.109 -3.578 1 97.62 140 PRO B C 1
ATOM 2453 O O . PRO B 1 140 ? -19.094 -12.938 -3.535 1 97.62 140 PRO B O 1
ATOM 2456 N N . ILE B 1 141 ? -20.688 -14.422 -3.578 1 97.56 141 ILE B N 1
ATOM 2457 C CA . ILE B 1 141 ? -21.734 -13.398 -3.584 1 97.56 141 ILE B CA 1
ATOM 2458 C C . ILE B 1 141 ? -21.766 -12.688 -2.234 1 97.56 141 ILE B C 1
ATOM 2460 O O . ILE B 1 141 ? -21.766 -11.461 -2.174 1 97.56 141 ILE B O 1
ATOM 2464 N N . LEU B 1 142 ? -21.797 -13.445 -1.198 1 97.88 142 LEU B N 1
ATOM 2465 C CA . LEU B 1 142 ? -21.766 -12.867 0.143 1 97.88 142 LEU B CA 1
ATOM 2466 C C . LEU B 1 142 ? -20.5 -12.039 0.353 1 97.88 142 LEU B C 1
ATOM 2468 O O . LEU B 1 142 ? -20.562 -10.953 0.939 1 97.88 142 LEU B O 1
ATOM 2472 N N . LEU B 1 143 ? -19.406 -12.562 -0.118 1 98.25 143 LEU B N 1
ATOM 2473 C CA . LEU B 1 143 ? -18.125 -11.859 0.001 1 98.25 143 LEU B CA 1
ATOM 2474 C C . LEU B 1 143 ? -18.156 -10.555 -0.779 1 98.25 143 LEU B C 1
ATOM 2476 O O . LEU B 1 143 ? -17.688 -9.523 -0.288 1 98.25 143 LEU B O 1
ATOM 2480 N N . ALA B 1 144 ? -18.75 -10.578 -1.973 1 98.31 144 ALA B N 1
ATOM 2481 C CA . ALA B 1 144 ? -18.859 -9.375 -2.793 1 98.31 144 ALA B CA 1
ATOM 2482 C C . ALA B 1 144 ? -19.734 -8.32 -2.113 1 98.31 144 ALA B C 1
ATOM 2484 O O . ALA B 1 144 ? -19.344 -7.156 -2.012 1 98.31 144 ALA B O 1
ATOM 2485 N N . ILE B 1 145 ? -20.812 -8.734 -1.614 1 98 145 ILE B N 1
ATOM 2486 C CA . ILE B 1 145 ? -21.75 -7.832 -0.938 1 98 145 ILE B CA 1
ATOM 2487 C C . ILE B 1 145 ? -21.094 -7.273 0.324 1 98 145 ILE B C 1
ATOM 2489 O O . ILE B 1 145 ? -21.172 -6.074 0.591 1 98 145 ILE B O 1
ATOM 2493 N N . GLY B 1 146 ? -20.484 -8.172 1.075 1 98.19 146 GLY B N 1
ATOM 2494 C CA . GLY B 1 146 ? -19.797 -7.738 2.277 1 98.19 146 GLY B CA 1
ATOM 2495 C C . GLY B 1 146 ? -18.672 -6.762 1.999 1 98.19 146 GLY B C 1
ATOM 2496 O O . GLY B 1 146 ? -18.484 -5.785 2.732 1 98.19 146 GLY B O 1
ATOM 2497 N N . THR B 1 147 ? -17.875 -7.066 0.954 1 98.25 147 THR B N 1
ATOM 2498 C CA . THR B 1 147 ? -16.781 -6.18 0.566 1 98.25 147 THR B CA 1
ATOM 2499 C C . THR B 1 147 ? -17.297 -4.789 0.23 1 98.25 147 THR B C 1
ATOM 2501 O O . THR B 1 147 ? -16.734 -3.783 0.657 1 98.25 147 THR B O 1
ATOM 2504 N N . CYS B 1 148 ? -18.359 -4.688 -0.504 1 97.62 148 CYS B N 1
ATOM 2505 C CA . CYS B 1 148 ? -18.984 -3.412 -0.845 1 97.62 148 CYS B CA 1
ATOM 2506 C C . CYS B 1 148 ? -19.516 -2.715 0.402 1 97.62 148 CYS B C 1
ATOM 2508 O O . CYS B 1 148 ? -19.344 -1.502 0.554 1 97.62 148 CYS B O 1
ATOM 2510 N N . GLY B 1 149 ? -20.156 -3.455 1.236 1 97.25 149 GLY B N 1
ATOM 2511 C CA . GLY B 1 149 ? -20.641 -2.896 2.486 1 97.25 149 GLY B CA 1
ATOM 2512 C C . GLY B 1 149 ? -19.547 -2.301 3.346 1 97.25 149 GLY B C 1
ATOM 2513 O O . GLY B 1 149 ? -19.688 -1.188 3.857 1 97.25 149 GLY B O 1
ATOM 2514 N N . LEU B 1 150 ? -18.453 -3.051 3.535 1 97.5 150 LEU B N 1
ATOM 2515 C CA . LEU B 1 150 ? -17.328 -2.58 4.324 1 97.5 150 LEU B CA 1
ATOM 2516 C C . LEU B 1 150 ? -16.703 -1.337 3.691 1 97.5 150 LEU B C 1
ATOM 2518 O O . LEU B 1 150 ? -16.297 -0.414 4.398 1 97.5 150 LEU B O 1
ATOM 2522 N N . SER B 1 151 ? -16.609 -1.322 2.316 1 97.5 151 SER B N 1
ATOM 2523 C CA . SER B 1 151 ? -16.094 -0.162 1.595 1 97.5 151 SER B CA 1
ATOM 2524 C C . SER B 1 151 ? -16.922 1.084 1.892 1 97.5 151 SER B C 1
ATOM 2526 O O . SER B 1 151 ? -16.375 2.141 2.207 1 97.5 151 SER B O 1
ATOM 2528 N N . TYR B 1 152 ? -18.172 0.949 1.853 1 95.12 152 TYR B N 1
ATOM 2529 C CA . TYR B 1 152 ? -19.078 2.059 2.111 1 95.12 152 TYR B CA 1
ATOM 2530 C C . TYR B 1 152 ? -18.953 2.549 3.547 1 95.12 152 TYR B C 1
ATOM 2532 O O . TYR B 1 152 ? -18.938 3.756 3.799 1 95.12 152 TYR B O 1
ATOM 2540 N N . LEU B 1 153 ? -18.875 1.643 4.457 1 93.69 153 LEU B N 1
ATOM 2541 C CA . LEU B 1 153 ? -18.797 1.981 5.871 1 93.69 153 LEU B CA 1
ATOM 2542 C C . LEU B 1 153 ? -17.531 2.768 6.176 1 93.69 153 LEU B C 1
ATOM 2544 O O . LEU B 1 153 ? -17.531 3.625 7.062 1 93.69 153 LEU B O 1
ATOM 2548 N N . MET B 1 154 ? -16.453 2.521 5.492 1 93.62 154 MET B N 1
ATOM 2549 C CA . MET B 1 154 ? -15.195 3.199 5.746 1 93.62 154 MET B CA 1
ATOM 2550 C C . MET B 1 154 ? -15.266 4.664 5.332 1 93.62 154 MET B C 1
ATOM 2552 O O . MET B 1 154 ? -14.594 5.516 5.918 1 93.62 154 MET B O 1
ATOM 2556 N N . VAL B 1 155 ? -16.016 4.953 4.297 1 90.75 155 VAL B N 1
ATOM 2557 C CA . VAL B 1 155 ? -16.062 6.316 3.783 1 90.75 155 VAL B CA 1
ATOM 2558 C C . VAL B 1 155 ? -17.328 7.02 4.27 1 90.75 155 VAL B C 1
ATOM 2560 O O . VAL B 1 155 ? -17.5 8.219 4.051 1 90.75 155 VAL B O 1
ATOM 2563 N N . SER B 1 156 ? -18.188 6.367 4.887 1 83.69 156 SER B N 1
ATOM 2564 C CA . SER B 1 156 ? -19.438 6.941 5.379 1 83.69 156 SER B CA 1
ATOM 2565 C C . SER B 1 156 ? -19.188 7.867 6.566 1 83.69 156 SER B C 1
ATOM 2567 O O . SER B 1 156 ? -18.109 7.836 7.172 1 83.69 156 SER B O 1
ATOM 2569 N N . LYS B 1 157 ? -19.969 8.867 6.699 1 67.75 157 LYS B N 1
ATOM 2570 C CA . LYS B 1 157 ? -19.891 9.836 7.793 1 67.75 157 LYS B CA 1
ATOM 2571 C C . LYS B 1 157 ? -20.531 9.281 9.062 1 67.75 157 LYS B C 1
ATOM 2573 O O . LYS B 1 157 ? -20.953 10.039 9.938 1 67.75 157 LYS B O 1
ATOM 2578 N N . ILE B 1 158 ? -20.656 8.055 9.008 1 55.28 158 ILE B N 1
ATOM 2579 C CA . ILE B 1 158 ? -21.234 7.48 10.219 1 55.28 158 ILE B CA 1
ATOM 2580 C C . ILE B 1 158 ? -20.25 7.605 11.375 1 55.28 158 ILE B C 1
ATOM 2582 O O . ILE B 1 158 ? -19.078 7.246 11.25 1 55.28 158 ILE B O 1
ATOM 2586 N N . LYS B 1 159 ? -20.609 8.375 12.359 1 51.81 159 LYS B N 1
ATOM 2587 C CA . LYS B 1 159 ? -19.797 8.602 13.547 1 51.81 159 LYS B CA 1
ATOM 2588 C C . LYS B 1 159 ? -19.5 7.293 14.273 1 51.81 159 LYS B C 1
ATOM 2590 O O . LYS B 1 159 ? -20.422 6.535 14.594 1 51.81 159 LYS B O 1
ATOM 2595 N N . PHE B 1 160 ? -18.438 6.66 14.125 1 46.5 160 PHE B N 1
ATOM 2596 C CA . PHE B 1 160 ? -18.062 5.508 14.938 1 46.5 160 PHE B CA 1
ATOM 2597 C C . PHE B 1 160 ? -17.5 5.953 16.281 1 46.5 160 PHE B C 1
ATOM 2599 O O . PHE B 1 160 ? -16.812 6.977 16.359 1 46.5 160 PHE B O 1
ATOM 2606 N N . PRO B 1 161 ? -17.969 5.434 17.438 1 43.56 161 PRO B N 1
ATOM 2607 C CA . PRO B 1 161 ? -17.453 5.836 18.75 1 43.56 161 PRO B CA 1
ATOM 2608 C C . PRO B 1 161 ? -15.945 5.688 18.875 1 43.56 161 PRO B C 1
ATOM 2610 O O . PRO B 1 161 ? -15.352 4.828 18.219 1 43.56 161 PRO B O 1
ATOM 2613 N N . HIS B 1 162 ? -15.266 6.66 19.156 1 41.66 162 HIS B N 1
ATOM 2614 C CA . HIS B 1 162 ? -13.828 6.699 19.406 1 41.66 162 HIS B CA 1
ATOM 2615 C C . HIS B 1 162 ? -13.445 5.758 20.547 1 41.66 162 HIS B C 1
ATOM 2617 O O . HIS B 1 162 ? -13.828 5.98 21.688 1 41.66 162 HIS B O 1
ATOM 2623 N N . PHE B 1 163 ? -13.281 4.66 20.281 1 39.44 163 PHE B N 1
ATOM 2624 C CA . PHE B 1 163 ? -12.906 3.84 21.438 1 39.44 163 PHE B CA 1
ATOM 2625 C C . PHE B 1 163 ? -11.703 4.43 22.156 1 39.44 163 PHE B C 1
ATOM 2627 O O . PHE B 1 163 ? -11.5 4.184 23.344 1 39.44 163 PHE B O 1
ATOM 2634 N N . LYS B 1 164 ? -10.898 5.012 21.344 1 38.06 164 LYS B N 1
ATOM 2635 C CA . LYS B 1 164 ? -9.695 5.488 22.016 1 38.06 164 LYS B CA 1
ATOM 2636 C C . LYS B 1 164 ? -10.008 6.637 22.969 1 38.06 164 LYS B C 1
ATOM 2638 O O . LYS B 1 164 ? -9.391 6.766 24.031 1 38.06 164 LYS B O 1
ATOM 2643 N N . LYS B 1 165 ? -10.859 7.547 22.641 1 40.91 165 LYS B N 1
ATOM 2644 C CA . LYS B 1 165 ? -11.18 8.625 23.578 1 40.91 165 LYS B CA 1
ATOM 2645 C C . LYS B 1 165 ? -11.828 8.078 24.844 1 40.91 165 LYS B C 1
ATOM 2647 O O . LYS B 1 165 ? -11.531 8.539 25.938 1 40.91 165 LYS B O 1
ATOM 2652 N N . HIS B 1 166 ? -12.734 7.23 24.609 1 41.12 166 HIS B N 1
ATOM 2653 C CA . HIS B 1 166 ? -13.359 6.723 25.828 1 41.12 166 HIS B CA 1
ATOM 2654 C C . HIS B 1 166 ? -12.336 6.035 26.734 1 41.12 166 HIS B C 1
ATOM 2656 O O . HIS B 1 166 ? -12.406 6.141 27.953 1 41.12 166 HIS B O 1
ATOM 2662 N N . ALA B 1 167 ? -11.406 5.457 26.031 1 40.5 167 ALA B N 1
ATOM 2663 C CA . ALA B 1 167 ? -10.391 4.82 26.859 1 40.5 167 ALA B CA 1
ATOM 2664 C C . ALA B 1 167 ? -9.508 5.863 27.547 1 40.5 167 ALA B C 1
ATOM 2666 O O . ALA B 1 167 ? -9.172 5.73 28.719 1 40.5 167 ALA B O 1
ATOM 2667 N N . ALA B 1 168 ? -9.164 6.961 26.875 1 41.81 168 ALA B N 1
ATOM 2668 C CA . ALA B 1 168 ? -8.398 8.047 27.484 1 41.81 168 ALA B CA 1
ATOM 2669 C C . ALA B 1 168 ? -9.188 8.727 28.594 1 41.81 168 ALA B C 1
ATOM 2671 O O . ALA B 1 168 ? -8.656 9.008 29.672 1 41.81 168 ALA B O 1
ATOM 2672 N N . GLU B 1 169 ? -10.359 9.055 28.297 1 43.78 169 GLU B N 1
ATOM 2673 C CA . GLU B 1 169 ? -11.219 9.656 29.312 1 43.78 169 GLU B CA 1
ATOM 2674 C C . GLU B 1 169 ? -11.414 8.711 30.5 1 43.78 169 GLU B C 1
ATOM 2676 O O . GLU B 1 169 ? -11.398 9.148 31.656 1 43.78 169 GLU B O 1
ATOM 2681 N N . ASN B 1 170 ? -11.523 7.484 30.141 1 47.03 170 ASN B N 1
ATOM 2682 C CA . ASN B 1 170 ? -11.68 6.555 31.25 1 47.03 170 ASN B CA 1
ATOM 2683 C C . ASN B 1 170 ? -10.383 6.414 32.031 1 47.03 170 ASN B C 1
ATOM 2685 O O . ASN B 1 170 ? -10.406 6.262 33.281 1 47.03 170 ASN B O 1
ATOM 2689 N N . LEU B 1 171 ? -9.227 6.492 31.328 1 46.47 171 LEU B N 1
ATOM 2690 C CA . LEU B 1 171 ? -7.949 6.453 32.031 1 46.47 171 LEU B CA 1
ATOM 2691 C C . LEU B 1 171 ? -7.727 7.738 32.812 1 46.47 171 LEU B C 1
ATOM 2693 O O . LEU B 1 171 ? -7.227 7.699 33.938 1 46.47 171 LEU B O 1
ATOM 2697 N N . GLU B 1 172 ? -8.008 8.852 32.25 1 44.62 172 GLU B N 1
ATOM 2698 C CA . GLU B 1 172 ? -7.984 10.094 33 1 44.62 172 GLU B CA 1
ATOM 2699 C C . GLU B 1 172 ? -8.992 10.062 34.156 1 44.62 172 GLU B C 1
ATOM 2701 O O . GLU B 1 172 ? -8.703 10.523 35.25 1 44.62 172 GLU B O 1
ATOM 2706 N N . SER B 1 173 ? -10.18 9.625 33.781 1 49.75 173 SER B N 1
ATOM 2707 C CA . SER B 1 173 ? -11.164 9.523 34.875 1 49.75 173 SER B CA 1
ATOM 2708 C C . SER B 1 173 ? -10.711 8.555 35.938 1 49.75 173 SER B C 1
ATOM 2710 O O . SER B 1 173 ? -11.016 8.75 37.125 1 49.75 173 SER B O 1
ATOM 2712 N N . GLY B 1 174 ? -10.016 7.488 35.375 1 46.56 174 GLY B N 1
ATOM 2713 C CA . GLY B 1 174 ? -9.5 6.574 36.406 1 46.56 174 GLY B CA 1
ATOM 2714 C C . GLY B 1 174 ? -8.359 7.152 37.219 1 46.56 174 GLY B C 1
ATOM 2715 O O . GLY B 1 174 ? -8.023 6.637 38.281 1 46.56 174 GLY B O 1
ATOM 2716 N N . ARG B 1 175 ? -7.602 8.047 36.719 1 48.28 175 ARG B N 1
ATOM 2717 C CA . ARG B 1 175 ? -6.555 8.711 37.469 1 48.28 175 ARG B CA 1
ATOM 2718 C C . ARG B 1 175 ? -7.148 9.68 38.5 1 48.28 175 ARG B C 1
ATOM 2720 O O . ARG B 1 175 ? -6.535 9.961 39.531 1 48.28 175 ARG B O 1
ATOM 2727 N N . TRP B 1 176 ? -8.281 10.219 38.094 1 45.81 176 TRP B N 1
ATOM 2728 C CA . TRP B 1 176 ? -8.867 11.164 39.031 1 45.81 176 TRP B CA 1
ATOM 2729 C C . TRP B 1 176 ? -9.68 10.43 40.094 1 45.81 176 TRP B C 1
ATOM 2731 O O . TRP B 1 176 ? -10.062 11.016 41.094 1 45.81 176 TRP B O 1
ATOM 2741 N N . ASN B 1 177 ? -9.938 9.156 39.812 1 38.31 177 ASN B N 1
ATOM 2742 C CA . ASN B 1 177 ? -10.586 8.539 40.969 1 38.31 177 ASN B CA 1
ATOM 2743 C C . ASN B 1 177 ? -9.57 7.84 41.875 1 38.31 177 ASN B C 1
ATOM 2745 O O . ASN B 1 177 ? -8.656 7.176 41.375 1 38.31 177 ASN B O 1
#